Protein AF-A0A2D5MTZ3-F1 (afdb_monomer_lite)

Secondary structure (DSSP, 8-state):
--GGGS-HHHHHHHHTTS-HHHHTT-TTT--HHHHHHHHHHHHS-SHHHHHHHHHHHT-SSHHHHHHHHHHHHHTHHHHHHHHHHHHHHHTT-SSHHHHHHHHHHHHHHS-HHHHHHHHHHHHHH--HHHHHHHHHHHHHHHHHTTGGGGGGGHHHHHTS-S--TTS-TTTTTHHHHHHHHHHHH--

Radius of gyration: 16.41 Å; chains: 1; bounding box: 32×42×41 Å

Sequence (187 aa):
RDIGFLPEAEVHSRSKKDSPYEMGHDSARYDLDNIFQAANIATRLGKKNTEKLPKLMESKDSAVRYWGAMGYLIRGKNGLRKGRNILLNALEDESPSVRIIAAESLGKFGNKKEAKLAADLLIKYANPEVNGISLSMLSLNAIDYLDEKAAHHKETISQLPKLDPNADPRTRNYAGNLIGKIIKDLR

Foldseek 3Di:
DPPVLAQPLLCPVLCPVHHSVVSCVDCVSDVPVLSVVLLCLLPDDDDVSLVCLVVQCVDPDVSSNLSSLSSLQNVALVSCVVCVVSLVVQCVPPDLSSVLSSLLRQLQRHDLVSVLVSLVSLLVQLACQPNNLRSNVSSLVSLLNSQLSNLVCLVVLLPHDQFHPPDDPVRGRVSNVSSVVSNVRHD

pLDDT: mean 96.59, std 3.17, range [75.25, 98.94]

Structure (mmCIF, N/CA/C/O backbone):
data_AF-A0A2D5MTZ3-F1
#
_entry.id   AF-A0A2D5MTZ3-F1
#
loop_
_atom_site.group_PDB
_atom_site.id
_atom_site.type_symbol
_atom_site.label_atom_id
_atom_site.label_alt_id
_atom_site.label_comp_id
_atom_site.label_asym_id
_atom_site.label_entity_id
_atom_site.label_seq_id
_atom_site.pdbx_PDB_ins_code
_atom_site.Cartn_x
_atom_site.Cartn_y
_atom_site.Cartn_z
_atom_site.occupancy
_atom_site.B_iso_or_equiv
_atom_site.auth_seq_id
_atom_site.auth_comp_id
_atom_site.auth_asym_id
_atom_site.auth_atom_id
_atom_site.pdbx_PDB_model_num
ATOM 1 N N . ARG A 1 1 ? 6.182 -2.623 -23.032 1.00 83.38 1 ARG A N 1
ATOM 2 C CA . ARG A 1 1 ? 5.238 -3.533 -22.326 1.00 83.38 1 ARG A CA 1
ATOM 3 C C . ARG A 1 1 ? 4.408 -2.716 -21.328 1.00 83.38 1 ARG A C 1
ATOM 5 O O . ARG A 1 1 ? 4.805 -1.590 -21.057 1.00 83.38 1 ARG A O 1
ATOM 12 N N . ASP A 1 2 ? 3.275 -3.221 -20.829 1.00 89.06 2 ASP A N 1
ATOM 13 C CA . ASP A 1 2 ? 2.421 -2.471 -19.888 1.00 89.06 2 ASP A CA 1
ATOM 14 C C . ASP A 1 2 ? 3.042 -2.417 -18.486 1.00 89.06 2 ASP A C 1
ATOM 16 O O . ASP A 1 2 ? 2.968 -3.390 -17.750 1.00 89.06 2 ASP A O 1
ATOM 20 N N . ILE A 1 3 ? 3.642 -1.284 -18.120 1.00 92.44 3 ILE A N 1
ATOM 21 C CA . ILE A 1 3 ? 4.283 -1.065 -16.813 1.00 92.44 3 ILE A CA 1
ATOM 22 C C . ILE A 1 3 ? 3.287 -0.906 -15.654 1.00 92.44 3 ILE A C 1
ATOM 24 O O . ILE A 1 3 ? 3.712 -0.908 -14.501 1.00 92.44 3 ILE A O 1
ATOM 28 N N . GLY A 1 4 ? 1.980 -0.817 -15.928 1.00 92.69 4 GLY A N 1
ATOM 29 C CA . GLY A 1 4 ? 0.930 -0.645 -14.918 1.00 92.69 4 GLY A CA 1
ATOM 30 C C . GLY A 1 4 ? 0.778 -1.823 -13.950 1.00 92.69 4 GLY A C 1
ATOM 31 O O . GLY A 1 4 ? 0.067 -1.723 -12.954 1.00 92.69 4 GLY A O 1
ATOM 32 N N . PHE A 1 5 ? 1.470 -2.939 -14.201 1.00 95.75 5 PHE A N 1
ATOM 33 C CA . PHE A 1 5 ? 1.568 -4.052 -13.254 1.00 95.75 5 PHE A CA 1
ATOM 34 C C . PHE A 1 5 ? 2.603 -3.835 -12.141 1.00 95.75 5 PHE A C 1
ATOM 36 O O . PHE A 1 5 ? 2.666 -4.648 -11.215 1.00 95.75 5 PHE A O 1
ATOM 43 N N . LEU A 1 6 ? 3.420 -2.782 -12.216 1.00 97.00 6 LEU A N 1
ATOM 44 C CA . LEU A 1 6 ? 4.316 -2.378 -11.136 1.00 97.00 6 LEU A CA 1
ATOM 45 C C . LEU A 1 6 ? 3.604 -1.413 -10.178 1.00 97.00 6 LEU A C 1
ATOM 47 O O . LEU A 1 6 ? 2.819 -0.575 -10.622 1.00 97.00 6 LEU A O 1
ATOM 51 N N . PRO A 1 7 ? 3.925 -1.447 -8.873 1.00 95.94 7 PRO A N 1
ATOM 52 C CA . PRO A 1 7 ? 3.644 -0.315 -7.999 1.00 95.94 7 PRO A CA 1
ATOM 53 C C . PRO A 1 7 ? 4.294 0.949 -8.569 1.00 95.94 7 PRO A C 1
ATOM 55 O O . PRO A 1 7 ? 5.451 0.900 -8.983 1.00 95.94 7 PRO A O 1
ATOM 58 N N . GLU A 1 8 ? 3.598 2.085 -8.532 1.00 94.69 8 GLU A N 1
ATOM 59 C CA . GLU A 1 8 ? 4.075 3.341 -9.132 1.00 94.69 8 GLU A CA 1
ATOM 60 C C . GLU A 1 8 ? 5.502 3.703 -8.680 1.00 94.69 8 GLU A C 1
ATOM 62 O O . GLU A 1 8 ? 6.363 4.010 -9.497 1.00 94.69 8 GLU A O 1
ATOM 67 N N . ALA A 1 9 ? 5.802 3.585 -7.382 1.00 94.19 9 ALA A N 1
ATOM 68 C CA . ALA A 1 9 ? 7.142 3.853 -6.853 1.00 94.19 9 ALA A CA 1
ATOM 69 C C . ALA A 1 9 ? 8.235 2.947 -7.457 1.00 94.19 9 ALA A C 1
ATOM 71 O O . ALA A 1 9 ? 9.386 3.363 -7.591 1.00 94.19 9 ALA A O 1
ATOM 72 N N . GLU A 1 10 ? 7.882 1.719 -7.847 1.00 95.88 10 GLU A N 1
ATOM 73 C CA . GLU A 1 10 ? 8.802 0.794 -8.508 1.00 95.88 10 GLU A CA 1
ATOM 74 C C . GLU A 1 10 ? 8.982 1.088 -9.997 1.00 95.88 10 GLU A C 1
ATOM 76 O O . GLU A 1 10 ? 10.048 0.792 -10.531 1.00 95.88 10 GLU A O 1
ATOM 81 N N . VAL A 1 11 ? 8.010 1.723 -10.664 1.00 94.81 11 VAL A N 1
ATOM 82 C CA . VAL A 1 11 ? 8.222 2.252 -12.020 1.00 94.81 11 VAL A CA 1
ATOM 83 C C . VAL A 1 11 ? 9.390 3.237 -11.998 1.00 94.81 11 VAL A C 1
ATOM 85 O O . VAL A 1 11 ? 10.341 3.082 -12.764 1.00 94.81 11 VAL A O 1
ATOM 88 N N . HIS A 1 12 ? 9.373 4.198 -11.072 1.00 91.38 12 HIS A N 1
ATOM 89 C CA . HIS A 1 12 ? 10.430 5.208 -10.946 1.00 91.38 12 HIS A CA 1
ATOM 90 C C . HIS A 1 12 ? 11.763 4.595 -10.494 1.00 91.38 12 HIS A C 1
ATOM 92 O O . HIS A 1 12 ? 12.797 4.825 -11.125 1.00 91.38 12 HIS A O 1
ATOM 98 N N . SER A 1 13 ? 11.757 3.753 -9.454 1.00 92.81 13 SER A N 1
ATOM 99 C CA . SER A 1 13 ? 13.001 3.193 -8.904 1.00 92.81 13 SER A CA 1
ATOM 100 C C . SER A 1 13 ? 13.702 2.208 -9.851 1.00 92.81 13 SER A C 1
ATOM 102 O O . SER A 1 13 ? 14.936 2.184 -9.901 1.00 92.81 13 SER A O 1
ATOM 104 N N . ARG A 1 14 ? 12.949 1.430 -10.645 1.00 94.69 14 ARG A N 1
ATOM 105 C CA . ARG A 1 14 ? 13.515 0.515 -11.655 1.00 94.69 14 ARG A CA 1
ATOM 106 C C . ARG A 1 14 ? 14.002 1.252 -12.902 1.00 94.69 14 ARG A C 1
ATOM 108 O O . ARG A 1 14 ? 14.977 0.814 -13.517 1.00 94.69 14 ARG A O 1
ATOM 115 N N . SER A 1 15 ? 13.356 2.363 -13.264 1.00 92.56 15 SER A N 1
ATOM 116 C CA . SER A 1 15 ? 13.741 3.157 -14.440 1.00 92.56 15 SER A CA 1
ATOM 117 C C . SER A 1 15 ? 15.076 3.874 -14.234 1.00 92.56 15 SER A C 1
ATOM 119 O O . SER A 1 15 ? 15.889 3.937 -15.154 1.00 92.56 15 SER A O 1
ATOM 121 N N . LYS A 1 16 ? 15.384 4.292 -12.998 1.00 86.00 16 LYS A N 1
ATOM 122 C CA . LYS A 1 16 ? 16.630 4.991 -12.641 1.00 86.00 16 LYS A CA 1
ATOM 123 C C . LYS A 1 16 ? 16.843 6.240 -13.508 1.00 86.00 16 LYS A C 1
ATOM 125 O O . LYS A 1 16 ? 16.249 7.271 -13.227 1.00 86.00 16 LYS A O 1
ATOM 130 N N . LYS A 1 17 ? 17.723 6.159 -14.512 1.00 88.00 17 LYS A N 1
ATOM 131 C CA . LYS A 1 17 ? 18.038 7.249 -15.451 1.00 88.00 17 LYS A CA 1
ATOM 132 C C . LYS A 1 17 ? 17.327 7.099 -16.796 1.00 88.00 17 LYS A C 1
ATOM 134 O O . LYS A 1 17 ? 17.317 8.054 -17.565 1.00 88.00 17 LYS A O 1
ATOM 139 N N . ASP A 1 18 ? 16.773 5.923 -17.065 1.00 91.50 18 ASP A N 1
ATOM 140 C CA . ASP A 1 18 ? 16.051 5.641 -18.298 1.00 91.50 18 ASP A CA 1
ATOM 141 C C . ASP A 1 18 ? 14.593 6.075 -18.152 1.00 91.50 18 ASP A C 1
ATOM 143 O O . ASP A 1 18 ? 14.077 6.268 -17.046 1.00 91.50 18 ASP A O 1
ATOM 147 N N . SER A 1 19 ? 13.898 6.180 -19.277 1.00 92.62 19 SER A N 1
ATOM 148 C CA . SER A 1 19 ? 12.454 6.364 -19.272 1.00 92.62 19 SER A CA 1
ATOM 149 C C . SER A 1 19 ? 11.723 5.092 -18.801 1.00 92.62 19 SER A C 1
ATOM 151 O O . SER A 1 19 ? 12.192 3.971 -19.032 1.00 92.62 19 SER A O 1
ATOM 153 N N . PRO A 1 20 ? 10.508 5.221 -18.231 1.00 93.06 20 PRO A N 1
ATOM 154 C CA . PRO A 1 20 ? 9.648 4.070 -17.946 1.00 93.06 20 PRO A CA 1
ATOM 155 C C . PRO A 1 20 ? 9.370 3.191 -19.170 1.00 93.06 20 PRO A C 1
ATOM 157 O O . PRO A 1 20 ? 9.198 1.979 -19.042 1.00 93.06 20 PRO A O 1
ATOM 160 N N . TYR A 1 21 ? 9.354 3.791 -20.366 1.00 92.81 21 TYR A N 1
ATOM 161 C CA . TYR A 1 21 ? 9.205 3.063 -21.620 1.00 92.81 21 TYR A CA 1
ATOM 162 C C . TYR A 1 21 ? 10.388 2.121 -21.867 1.00 92.81 21 TYR A C 1
ATOM 164 O O . TYR A 1 21 ? 10.171 0.947 -22.160 1.00 92.81 21 TYR A O 1
ATOM 172 N N . GLU A 1 22 ? 11.623 2.601 -21.724 1.00 94.56 22 GLU A N 1
ATOM 173 C CA . GLU A 1 22 ? 12.833 1.791 -21.913 1.00 94.56 22 GLU A CA 1
ATOM 174 C C . GLU A 1 22 ? 12.940 0.691 -20.854 1.00 94.56 22 GLU A C 1
ATOM 176 O O . GLU A 1 22 ? 13.131 -0.474 -21.201 1.00 94.56 22 GLU A O 1
ATOM 181 N N . MET A 1 23 ? 12.705 1.024 -19.580 1.00 95.62 23 MET A N 1
ATOM 182 C CA . MET A 1 23 ? 12.653 0.039 -18.493 1.00 95.62 23 MET A CA 1
ATOM 183 C C . MET A 1 23 ? 11.606 -1.048 -18.763 1.00 95.62 23 MET A C 1
ATOM 185 O O . MET A 1 23 ? 11.888 -2.234 -18.612 1.00 95.62 23 MET A O 1
ATOM 189 N N . GLY A 1 24 ? 10.426 -0.665 -19.256 1.00 94.31 24 GLY A N 1
ATOM 190 C CA . GLY A 1 24 ? 9.359 -1.598 -19.610 1.00 94.31 24 GLY A CA 1
ATOM 191 C C . GLY A 1 24 ? 9.678 -2.527 -20.791 1.00 94.31 24 GLY A C 1
ATOM 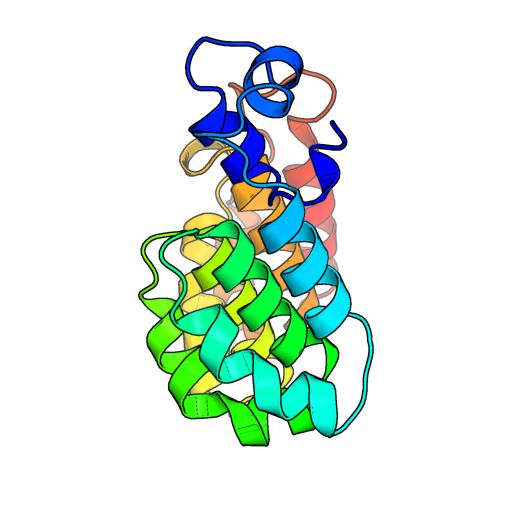192 O O . GLY A 1 24 ? 8.901 -3.448 -21.058 1.00 94.31 24 GLY A O 1
ATOM 193 N N . HIS A 1 25 ? 10.774 -2.307 -21.521 1.00 93.31 25 HIS A N 1
ATOM 194 C CA . HIS A 1 25 ? 11.259 -3.196 -22.584 1.00 93.31 25 HIS A CA 1
ATOM 195 C C . HIS A 1 25 ? 12.510 -3.991 -22.181 1.00 93.31 25 HIS A C 1
ATOM 197 O O . HIS A 1 25 ? 12.968 -4.830 -22.954 1.00 93.31 25 HIS A O 1
ATOM 203 N N . ASP A 1 26 ? 13.011 -3.800 -20.961 1.00 93.62 26 ASP A N 1
ATOM 204 C CA . ASP A 1 26 ? 14.136 -4.538 -20.400 1.00 93.62 26 ASP A CA 1
ATOM 205 C C . ASP A 1 26 ? 13.634 -5.684 -19.510 1.00 93.62 26 ASP A C 1
ATOM 207 O O . ASP A 1 26 ? 13.171 -5.475 -18.390 1.00 93.62 26 ASP A O 1
ATOM 211 N N . SER A 1 27 ? 13.748 -6.925 -19.988 1.00 92.06 27 SER A N 1
ATOM 212 C CA . SER A 1 27 ? 13.285 -8.104 -19.246 1.00 92.06 27 SER A CA 1
ATOM 213 C C . SER A 1 27 ? 14.085 -8.407 -17.978 1.00 92.06 27 SER A C 1
ATOM 215 O O . SER A 1 27 ? 13.584 -9.133 -17.126 1.00 92.06 27 SER A O 1
ATOM 217 N N . ALA A 1 28 ? 15.308 -7.886 -17.835 1.00 91.50 28 ALA A N 1
ATOM 218 C CA . ALA A 1 28 ? 16.101 -8.078 -16.621 1.00 91.50 28 ALA A CA 1
ATOM 219 C C . ALA A 1 28 ? 15.623 -7.164 -15.483 1.00 91.50 28 ALA A C 1
ATOM 221 O O . ALA A 1 28 ? 15.731 -7.523 -14.311 1.00 91.50 28 ALA A O 1
ATOM 222 N N . ARG A 1 29 ? 15.076 -5.989 -15.821 1.00 91.50 29 ARG A N 1
ATOM 223 C CA . ARG A 1 29 ? 14.468 -5.056 -14.856 1.00 91.50 29 ARG A CA 1
ATOM 224 C C . ARG A 1 29 ? 12.965 -5.264 -14.695 1.00 91.50 29 ARG A C 1
ATOM 226 O O . ARG A 1 29 ? 12.414 -4.954 -13.633 1.00 91.50 29 ARG A O 1
ATOM 233 N N . TYR A 1 30 ? 12.311 -5.790 -15.729 1.00 95.00 30 TYR A N 1
ATOM 234 C CA . TYR A 1 30 ? 10.869 -5.951 -15.786 1.00 95.00 30 TYR A CA 1
ATOM 235 C C . TYR A 1 30 ? 10.435 -7.299 -16.376 1.00 95.00 30 TYR A C 1
ATOM 237 O O . TYR A 1 30 ? 10.119 -7.445 -17.564 1.00 95.00 30 TYR A O 1
ATOM 245 N N . ASP A 1 31 ? 10.365 -8.291 -15.491 1.00 95.88 31 ASP A N 1
ATOM 246 C CA . ASP A 1 31 ? 9.802 -9.608 -15.773 1.00 95.88 31 ASP A CA 1
ATOM 247 C C . ASP A 1 31 ? 8.263 -9.559 -15.751 1.00 95.88 31 ASP A C 1
ATOM 249 O O . ASP A 1 31 ? 7.599 -9.976 -14.795 1.00 95.88 31 ASP A O 1
ATOM 253 N N . LEU A 1 32 ? 7.689 -8.982 -16.812 1.00 96.31 32 LEU A N 1
ATOM 254 C CA . LEU A 1 32 ? 6.239 -8.841 -16.951 1.00 96.31 32 LEU A CA 1
ATOM 255 C C . LEU A 1 32 ? 5.520 -10.188 -16.816 1.00 96.31 32 LEU A C 1
ATOM 257 O O . LEU A 1 32 ? 4.464 -10.226 -16.198 1.00 96.31 32 LEU A O 1
ATOM 261 N N . ASP A 1 33 ? 6.053 -11.281 -17.359 1.00 96.38 33 ASP A N 1
ATOM 262 C CA . ASP A 1 33 ? 5.332 -12.557 -17.388 1.00 96.38 33 ASP A CA 1
ATOM 263 C C . ASP A 1 33 ? 5.093 -13.094 -15.973 1.00 96.38 33 ASP A C 1
ATOM 265 O O . ASP A 1 33 ? 3.984 -13.536 -15.647 1.00 96.38 33 ASP A O 1
ATOM 269 N N . ASN A 1 34 ? 6.100 -13.006 -15.102 1.00 97.44 34 ASN A N 1
ATOM 270 C CA . ASN A 1 34 ? 5.960 -13.412 -13.706 1.00 97.44 34 ASN A CA 1
ATOM 271 C C . ASN A 1 34 ? 5.094 -12.435 -12.899 1.00 97.44 34 ASN A C 1
ATOM 273 O O . ASN A 1 34 ? 4.247 -12.869 -12.110 1.00 97.44 34 ASN A O 1
ATOM 277 N N . ILE A 1 35 ? 5.240 -11.126 -13.121 1.00 98.44 35 ILE A N 1
ATOM 278 C CA . ILE A 1 35 ? 4.440 -10.107 -12.424 1.00 98.44 35 ILE A CA 1
ATOM 279 C C . ILE A 1 35 ? 2.961 -10.203 -12.837 1.00 98.44 35 ILE A C 1
ATOM 281 O O . ILE A 1 35 ? 2.072 -10.172 -11.986 1.00 98.44 35 ILE A O 1
ATOM 285 N N . PHE A 1 36 ? 2.678 -10.409 -14.121 1.00 98.12 36 PHE A N 1
ATOM 286 C CA . PHE A 1 36 ? 1.332 -10.600 -14.656 1.00 98.12 36 PHE A CA 1
ATOM 287 C C . PHE A 1 36 ? 0.671 -11.862 -14.094 1.00 98.12 36 PHE A C 1
ATOM 289 O O . PHE A 1 36 ? -0.507 -11.850 -13.722 1.00 98.12 36 PHE A O 1
ATOM 296 N N . GLN A 1 37 ? 1.415 -12.966 -13.985 1.00 98.44 37 GLN A N 1
ATOM 297 C CA . GLN A 1 37 ? 0.916 -14.179 -13.336 1.00 98.44 37 GLN A CA 1
ATOM 298 C C . GLN A 1 37 ? 0.601 -13.944 -11.853 1.00 98.44 37 GLN A C 1
ATOM 300 O O . GLN A 1 37 ? -0.453 -14.380 -11.378 1.00 98.44 37 GLN A O 1
ATOM 305 N N . ALA A 1 38 ? 1.462 -13.220 -11.134 1.00 98.75 38 ALA A N 1
ATOM 306 C CA . ALA A 1 38 ? 1.226 -12.849 -9.742 1.00 98.75 38 ALA A CA 1
ATOM 307 C C . ALA A 1 38 ? -0.046 -11.998 -9.592 1.00 98.75 38 ALA A C 1
ATOM 309 O O . ALA A 1 38 ? -0.903 -12.317 -8.764 1.00 98.75 38 ALA A O 1
ATOM 310 N N . ALA A 1 39 ? -0.225 -10.991 -10.452 1.00 98.56 39 ALA A N 1
ATOM 311 C CA . ALA A 1 39 ? -1.420 -10.153 -10.492 1.00 98.56 39 ALA A CA 1
ATOM 312 C C . ALA A 1 39 ? -2.693 -10.974 -10.749 1.00 98.56 39 ALA A C 1
ATOM 314 O O . ALA A 1 39 ? -3.683 -10.833 -10.032 1.00 98.56 39 ALA A O 1
ATOM 315 N N . ASN A 1 40 ? -2.657 -11.906 -11.706 1.00 98.25 40 ASN A N 1
ATOM 316 C CA . ASN A 1 40 ? -3.777 -12.810 -11.975 1.00 98.25 40 ASN A CA 1
ATOM 317 C C . ASN A 1 40 ? -4.128 -13.696 -10.772 1.00 98.25 40 ASN A C 1
ATOM 319 O O . ASN A 1 40 ? -5.306 -13.909 -10.483 1.00 98.25 40 ASN A O 1
ATOM 323 N N . ILE A 1 41 ? -3.133 -14.230 -10.057 1.00 98.62 41 ILE A N 1
ATOM 324 C CA . ILE A 1 41 ? -3.361 -15.018 -8.834 1.00 98.62 41 ILE A CA 1
ATOM 325 C C . ILE A 1 41 ? -3.968 -14.136 -7.728 1.00 98.62 41 ILE A C 1
ATOM 327 O O . ILE A 1 41 ? -4.866 -14.577 -6.994 1.00 98.62 41 ILE A O 1
ATOM 331 N N . ALA A 1 42 ? -3.499 -12.894 -7.609 1.00 98.44 42 ALA A N 1
ATOM 332 C CA . ALA A 1 42 ? -3.965 -11.941 -6.614 1.00 98.44 42 ALA A CA 1
ATOM 333 C C . ALA A 1 42 ? -5.442 -11.574 -6.822 1.00 98.44 42 ALA A C 1
ATOM 335 O O . ALA A 1 42 ? -6.229 -11.700 -5.879 1.00 98.44 42 ALA A O 1
ATOM 336 N N . THR A 1 43 ? -5.828 -11.202 -8.046 1.00 97.56 43 THR A N 1
ATOM 337 C CA . THR A 1 43 ? -7.157 -10.654 -8.367 1.00 97.56 43 THR A CA 1
ATOM 338 C C . THR A 1 43 ? -8.215 -11.719 -8.656 1.00 97.56 43 THR A C 1
ATOM 340 O O . THR A 1 43 ? -9.403 -11.485 -8.433 1.00 97.56 43 THR A O 1
ATOM 343 N N . ARG A 1 44 ? -7.825 -12.931 -9.076 1.00 97.31 44 ARG A N 1
ATOM 344 C CA . ARG A 1 44 ? -8.771 -14.043 -9.269 1.00 97.31 44 ARG A CA 1
ATOM 345 C C . ARG A 1 44 ? -9.023 -14.762 -7.948 1.00 97.31 44 ARG A C 1
ATOM 347 O O . ARG A 1 44 ? -8.247 -15.623 -7.522 1.00 97.31 44 ARG A O 1
ATOM 354 N N . LEU A 1 45 ? -10.140 -14.432 -7.308 1.00 95.00 45 LEU A N 1
ATOM 355 C CA . LEU A 1 45 ? -10.579 -15.062 -6.064 1.00 95.00 45 LEU A CA 1
ATOM 356 C C . LEU A 1 45 ? -10.765 -16.582 -6.210 1.00 95.00 45 LEU A C 1
ATOM 358 O O . LEU A 1 45 ? -11.080 -17.104 -7.277 1.00 95.00 45 LEU A O 1
ATOM 362 N N . GLY A 1 46 ? -10.575 -17.304 -5.105 1.00 94.75 46 GLY A N 1
ATOM 363 C CA . GLY A 1 46 ? -10.791 -18.750 -5.043 1.00 94.75 46 GLY A CA 1
ATOM 364 C C . GLY A 1 46 ? -9.755 -19.481 -4.194 1.00 94.75 46 GLY A C 1
ATOM 365 O O . GLY A 1 46 ? -8.652 -18.982 -3.948 1.00 94.75 46 GLY A O 1
ATOM 366 N N . LYS A 1 47 ? -10.108 -20.691 -3.740 1.00 95.25 47 LYS A N 1
ATOM 367 C CA . LYS A 1 47 ? -9.260 -21.514 -2.860 1.00 95.25 47 LYS A CA 1
ATOM 368 C C . LYS A 1 47 ? -7.879 -21.769 -3.478 1.00 95.25 47 LYS A C 1
ATOM 370 O O . LYS A 1 47 ? -6.886 -21.391 -2.863 1.00 95.25 47 LYS A O 1
ATOM 375 N N . LYS A 1 48 ? -7.838 -22.271 -4.720 1.00 96.94 48 LYS A N 1
ATOM 376 C CA . LYS A 1 48 ? -6.595 -22.590 -5.449 1.00 96.94 48 LYS A CA 1
ATOM 377 C C . LYS A 1 48 ? -5.639 -21.398 -5.553 1.00 96.94 48 LYS A C 1
ATOM 379 O O . LYS A 1 48 ? -4.450 -21.546 -5.324 1.00 96.94 48 LYS A O 1
ATOM 384 N N . ASN A 1 49 ? -6.147 -20.206 -5.867 1.00 98.12 49 ASN A N 1
ATOM 385 C CA . ASN A 1 49 ? -5.297 -19.016 -5.967 1.00 98.12 49 ASN A CA 1
ATOM 386 C C . ASN A 1 49 ? -4.871 -18.492 -4.594 1.00 98.12 49 ASN A C 1
ATOM 388 O O . ASN A 1 49 ? -3.771 -17.981 -4.449 1.00 98.12 49 ASN A O 1
ATOM 392 N N . THR A 1 50 ? -5.711 -18.655 -3.569 1.00 97.25 50 THR A N 1
ATOM 393 C CA . THR A 1 50 ? -5.335 -18.295 -2.192 1.00 97.25 50 THR A CA 1
ATOM 394 C C . THR A 1 50 ? -4.167 -19.141 -1.686 1.00 97.25 50 THR A C 1
ATOM 396 O O . THR A 1 50 ? -3.284 -18.621 -1.018 1.00 97.25 50 THR A O 1
ATOM 399 N N . GLU A 1 51 ? -4.147 -20.430 -2.026 1.00 97.62 51 GLU A N 1
ATOM 400 C CA . GLU A 1 51 ? -3.072 -21.361 -1.653 1.00 97.62 51 GLU A CA 1
ATOM 401 C C . GLU A 1 51 ? -1.736 -21.046 -2.347 1.00 97.62 51 GLU A C 1
ATOM 403 O O . GLU A 1 51 ? -0.691 -21.463 -1.864 1.00 97.62 51 GLU A O 1
ATOM 408 N N . LYS A 1 52 ? -1.749 -20.261 -3.433 1.00 98.56 52 LYS A N 1
ATOM 409 C CA . LYS A 1 52 ? -0.539 -19.815 -4.140 1.00 98.56 52 LYS A CA 1
ATOM 410 C C . LYS A 1 52 ? 0.083 -18.541 -3.561 1.00 98.56 52 LYS A C 1
ATOM 412 O O . LYS A 1 52 ? 1.251 -18.279 -3.827 1.00 98.56 52 LYS A O 1
ATOM 417 N N . LEU A 1 53 ? -0.662 -17.752 -2.779 1.00 98.75 53 LEU A N 1
ATOM 418 C CA . LEU A 1 53 ? -0.179 -16.468 -2.252 1.00 98.75 53 LEU A CA 1
ATOM 419 C C . LEU A 1 53 ? 1.091 -16.573 -1.391 1.00 98.75 53 LEU A C 1
ATOM 421 O O . LEU A 1 53 ? 1.957 -15.721 -1.573 1.00 98.75 53 LEU A O 1
ATOM 425 N N . PRO A 1 54 ? 1.270 -17.583 -0.507 1.00 98.75 54 PRO A N 1
ATOM 426 C CA . PRO A 1 54 ? 2.520 -17.730 0.239 1.00 98.75 54 PRO A CA 1
ATOM 427 C C . PRO A 1 54 ? 3.742 -17.787 -0.677 1.00 98.75 54 PRO A C 1
ATOM 429 O O . PRO A 1 54 ? 4.735 -17.125 -0.405 1.00 98.75 54 PRO A O 1
ATOM 432 N N . LYS A 1 55 ? 3.635 -18.483 -1.818 1.00 98.69 55 LYS A N 1
ATOM 433 C CA . LYS A 1 55 ? 4.756 -18.614 -2.746 1.00 98.69 55 LYS A CA 1
ATOM 434 C C . LYS A 1 55 ? 5.124 -17.296 -3.424 1.00 98.69 55 LYS A C 1
ATOM 436 O O . LYS A 1 55 ? 6.302 -17.047 -3.659 1.00 98.69 55 LYS A O 1
ATOM 441 N N . LEU A 1 56 ? 4.138 -16.445 -3.713 1.00 98.75 56 LEU A N 1
ATOM 442 C CA . LEU A 1 56 ? 4.399 -15.111 -4.265 1.00 98.75 56 LEU A CA 1
ATOM 443 C C . LEU A 1 56 ? 5.196 -14.245 -3.281 1.00 98.75 56 LEU A C 1
ATOM 445 O O . LEU A 1 56 ? 6.076 -13.500 -3.701 1.00 98.75 56 LEU A O 1
ATOM 449 N N . MET A 1 57 ? 4.936 -14.389 -1.979 1.00 98.75 57 MET A N 1
ATOM 450 C CA . MET A 1 57 ? 5.621 -13.638 -0.919 1.00 98.75 57 MET A CA 1
ATOM 451 C C . MET A 1 57 ? 7.088 -14.050 -0.718 1.00 98.75 57 MET A C 1
ATOM 453 O O . MET A 1 57 ? 7.836 -13.319 -0.083 1.00 98.75 57 MET A O 1
ATOM 457 N N . GLU A 1 58 ? 7.517 -15.180 -1.282 1.00 98.50 58 GLU A N 1
ATOM 458 C CA . GLU A 1 58 ? 8.913 -15.646 -1.267 1.00 98.50 58 GLU A CA 1
ATOM 459 C C . GLU A 1 58 ? 9.717 -15.175 -2.493 1.00 98.50 58 GLU A C 1
ATOM 461 O O . GLU A 1 58 ? 10.893 -15.514 -2.638 1.00 98.50 58 GLU A O 1
ATOM 466 N N . SER A 1 59 ? 9.090 -14.450 -3.424 1.00 98.50 59 SER A N 1
ATOM 467 C CA . SER A 1 59 ? 9.750 -14.020 -4.656 1.00 98.50 59 SER A CA 1
ATOM 468 C C . SER A 1 59 ? 10.905 -13.057 -4.381 1.00 98.50 59 SER A C 1
ATOM 470 O O . SER A 1 59 ? 10.811 -12.184 -3.518 1.00 98.50 59 SER A O 1
ATOM 472 N N . LYS A 1 60 ? 11.970 -13.149 -5.185 1.00 97.75 60 LYS A N 1
ATOM 473 C CA . LYS A 1 60 ? 13.047 -12.147 -5.196 1.00 97.75 60 LYS A CA 1
ATOM 474 C C . LYS A 1 60 ? 12.582 -10.810 -5.780 1.00 97.75 60 LYS A C 1
ATOM 476 O O . LYS A 1 60 ? 13.077 -9.768 -5.365 1.00 97.75 60 LYS A O 1
ATOM 481 N N . ASP A 1 61 ? 11.612 -10.834 -6.694 1.00 98.19 61 ASP A N 1
ATOM 482 C CA . ASP A 1 61 ? 11.040 -9.626 -7.292 1.00 98.19 61 ASP A CA 1
ATOM 483 C C . ASP A 1 61 ? 9.960 -9.025 -6.371 1.00 98.19 61 ASP A C 1
ATOM 485 O O . ASP A 1 61 ? 8.967 -9.682 -6.033 1.00 98.19 61 ASP A O 1
ATOM 489 N N . SER A 1 62 ? 10.150 -7.763 -5.982 1.00 98.31 62 SER A N 1
ATOM 490 C CA . SER A 1 62 ? 9.255 -7.013 -5.097 1.00 98.31 62 SER A CA 1
ATOM 491 C C . SER A 1 62 ? 7.856 -6.783 -5.667 1.00 98.31 62 SER A C 1
ATOM 493 O O . SER A 1 62 ? 6.896 -6.797 -4.901 1.00 98.31 62 SER A O 1
ATOM 495 N N . ALA A 1 63 ? 7.691 -6.659 -6.985 1.00 98.38 63 ALA A N 1
ATOM 496 C CA . ALA A 1 63 ? 6.378 -6.507 -7.608 1.00 98.38 63 ALA A CA 1
ATOM 497 C C . ALA A 1 63 ? 5.560 -7.804 -7.518 1.00 98.38 63 ALA A C 1
ATOM 499 O O . ALA A 1 63 ? 4.347 -7.767 -7.307 1.00 98.38 63 ALA A O 1
ATOM 500 N N . VAL A 1 64 ? 6.215 -8.969 -7.586 1.00 98.81 64 VAL A N 1
ATOM 501 C CA . VAL A 1 64 ? 5.550 -10.259 -7.329 1.00 98.81 64 VAL A CA 1
ATOM 502 C C . VAL A 1 64 ? 5.099 -10.350 -5.868 1.00 98.81 64 VAL A C 1
ATOM 504 O O . VAL A 1 64 ? 3.957 -10.739 -5.606 1.00 98.81 64 VAL A O 1
ATOM 507 N N . ARG A 1 65 ? 5.951 -9.940 -4.916 1.00 98.88 65 ARG A N 1
ATOM 508 C CA . ARG A 1 65 ? 5.578 -9.889 -3.490 1.00 98.88 65 ARG A CA 1
ATOM 509 C C . ARG A 1 65 ? 4.449 -8.889 -3.232 1.00 98.88 65 ARG A C 1
ATOM 511 O O . ARG A 1 65 ? 3.520 -9.205 -2.492 1.00 98.88 65 ARG A O 1
ATOM 518 N N . TYR A 1 66 ? 4.461 -7.735 -3.899 1.00 98.88 66 TYR A N 1
ATOM 519 C CA . TYR A 1 66 ? 3.394 -6.734 -3.831 1.00 98.88 66 TYR A CA 1
ATOM 520 C C . TYR A 1 66 ? 2.049 -7.332 -4.240 1.00 98.88 66 TYR A C 1
ATOM 522 O O . TYR A 1 66 ? 1.074 -7.220 -3.496 1.00 98.88 66 TYR A O 1
ATOM 530 N N . TRP A 1 67 ? 2.000 -8.055 -5.363 1.00 98.88 67 TRP A N 1
ATOM 531 C CA . TRP A 1 67 ? 0.788 -8.763 -5.775 1.00 98.88 67 TRP A CA 1
ATOM 532 C C . TRP A 1 67 ? 0.399 -9.884 -4.805 1.00 98.88 67 TRP A C 1
ATOM 534 O O . TRP A 1 67 ? -0.789 -10.099 -4.566 1.00 98.88 67 TRP A O 1
ATOM 544 N N . GLY A 1 68 ? 1.365 -10.557 -4.175 1.00 98.81 68 GLY A N 1
ATOM 545 C CA . GLY A 1 68 ? 1.109 -11.496 -3.080 1.00 98.81 68 GLY A CA 1
ATOM 546 C C . GLY A 1 68 ? 0.378 -10.846 -1.898 1.00 98.81 68 GLY A C 1
ATOM 547 O O . GLY A 1 68 ? -0.677 -11.334 -1.478 1.00 98.81 68 GLY A O 1
ATOM 548 N N . ALA A 1 69 ? 0.887 -9.712 -1.408 1.00 98.88 69 ALA A N 1
ATOM 549 C CA . ALA A 1 69 ? 0.289 -8.946 -0.316 1.00 98.88 69 ALA A CA 1
ATOM 550 C C . ALA A 1 69 ? -1.092 -8.395 -0.713 1.00 98.88 69 ALA A C 1
ATOM 552 O O . ALA A 1 69 ? -2.065 -8.549 0.031 1.00 98.88 69 ALA A O 1
ATOM 553 N N . MET A 1 70 ? -1.210 -7.857 -1.931 1.00 98.81 70 MET A N 1
ATOM 554 C CA . MET A 1 70 ? -2.465 -7.371 -2.509 1.00 98.81 70 MET A CA 1
ATOM 555 C C . MET A 1 70 ? -3.503 -8.493 -2.602 1.00 98.81 70 MET A C 1
ATOM 557 O O . MET A 1 70 ? -4.676 -8.302 -2.290 1.00 98.81 70 MET A O 1
ATOM 561 N N . GLY A 1 71 ? -3.081 -9.708 -2.952 1.00 98.81 71 GLY A N 1
ATOM 562 C CA . GLY A 1 71 ? -3.947 -10.880 -2.968 1.00 98.81 71 GLY A CA 1
ATOM 563 C C . GLY A 1 71 ? -4.553 -11.189 -1.596 1.00 98.81 71 GLY A C 1
ATOM 564 O O . GLY A 1 71 ?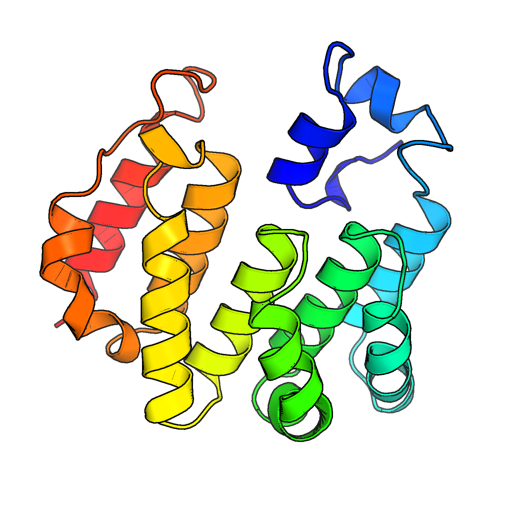 -5.733 -11.551 -1.518 1.00 98.81 71 GLY A O 1
ATOM 565 N N . TYR A 1 72 ? -3.793 -11.035 -0.508 1.00 98.88 72 TYR A N 1
ATOM 566 C CA . TYR A 1 72 ? -4.341 -11.167 0.844 1.00 98.88 72 TYR A CA 1
ATOM 567 C C . TYR A 1 72 ? -5.306 -10.030 1.183 1.00 98.88 72 TYR A C 1
ATOM 569 O O . TYR A 1 72 ? -6.395 -10.315 1.687 1.00 98.88 72 TYR A O 1
ATOM 577 N N . LEU A 1 73 ? -4.950 -8.787 0.847 1.00 98.88 73 LEU A N 1
ATOM 578 C CA . LEU A 1 73 ? -5.792 -7.607 1.053 1.00 98.88 73 LEU A CA 1
ATOM 579 C C . LEU A 1 73 ? -7.158 -7.758 0.357 1.00 98.88 73 LEU A C 1
ATOM 581 O O . LEU A 1 73 ? -8.198 -7.632 1.004 1.00 98.88 73 LEU A O 1
ATOM 585 N N . ILE A 1 74 ? -7.165 -8.137 -0.926 1.00 98.69 74 ILE A N 1
ATOM 586 C CA . ILE A 1 74 ? -8.373 -8.372 -1.740 1.00 98.69 74 ILE A CA 1
ATOM 587 C C . ILE A 1 74 ? -9.289 -9.436 -1.109 1.00 98.69 74 ILE A C 1
ATOM 589 O O . ILE A 1 74 ? -10.513 -9.357 -1.194 1.00 98.69 74 ILE A O 1
ATOM 593 N N . ARG A 1 75 ? -8.719 -10.446 -0.441 1.00 98.44 75 ARG A N 1
ATOM 594 C CA . ARG A 1 75 ? -9.476 -11.526 0.225 1.00 98.44 75 ARG A CA 1
ATOM 595 C C . ARG A 1 75 ? -10.013 -11.130 1.605 1.00 98.44 75 ARG A C 1
ATOM 597 O O . ARG A 1 75 ? -10.660 -11.950 2.269 1.00 98.44 75 ARG A O 1
ATOM 604 N N . GLY A 1 76 ? -9.736 -9.915 2.062 1.00 98.44 76 GLY A N 1
ATOM 605 C CA . GLY A 1 76 ? -10.261 -9.354 3.296 1.00 98.44 76 GLY A CA 1
ATOM 606 C C . GLY A 1 76 ? -9.914 -10.160 4.548 1.00 98.44 76 GLY A C 1
ATOM 607 O O . GLY A 1 76 ? -8.836 -10.746 4.668 1.00 98.44 76 GLY A O 1
ATOM 608 N N . LYS A 1 77 ? -10.877 -10.274 5.474 1.00 98.25 77 LYS A N 1
ATOM 609 C CA . LYS A 1 77 ? -10.736 -11.058 6.720 1.00 98.25 77 LYS A CA 1
ATOM 610 C C . LYS A 1 77 ? -10.282 -12.504 6.480 1.00 98.25 77 LYS A C 1
ATOM 612 O O . LYS A 1 77 ? -9.530 -13.052 7.283 1.00 98.25 77 LYS A O 1
ATOM 617 N N . ASN A 1 78 ? -10.713 -13.129 5.381 1.00 97.81 78 ASN A N 1
ATOM 618 C CA . ASN A 1 78 ? -10.287 -14.485 5.026 1.00 97.81 78 ASN A CA 1
ATOM 619 C C . ASN A 1 78 ? -8.827 -14.536 4.571 1.00 97.81 78 ASN A C 1
ATOM 621 O O . ASN A 1 78 ? -8.123 -15.485 4.920 1.00 97.81 78 ASN A O 1
ATOM 625 N N . GLY A 1 79 ? -8.386 -13.528 3.814 1.00 98.06 79 GLY A N 1
ATOM 626 C CA . GLY A 1 79 ? -6.986 -13.342 3.450 1.00 98.06 79 GLY A CA 1
ATOM 627 C C . GLY A 1 79 ? -6.124 -13.197 4.694 1.00 98.06 79 GLY A C 1
ATOM 628 O O . GLY A 1 79 ? -5.230 -14.014 4.907 1.00 98.06 79 GLY A O 1
ATOM 629 N N . LEU A 1 80 ? -6.477 -12.259 5.578 1.00 98.44 80 LEU A N 1
ATOM 630 C CA . LEU A 1 80 ? -5.758 -12.067 6.834 1.00 98.44 80 LEU A CA 1
ATOM 631 C C . LEU A 1 80 ? -5.726 -13.344 7.683 1.00 98.44 80 LEU A C 1
ATOM 633 O O . LEU A 1 80 ? -4.666 -13.730 8.157 1.00 98.44 80 LEU A O 1
ATOM 637 N N . ARG A 1 81 ? -6.851 -14.048 7.853 1.00 98.12 81 ARG A N 1
ATOM 638 C CA . ARG A 1 81 ? -6.887 -15.291 8.645 1.00 98.12 81 ARG A CA 1
ATOM 639 C C . ARG A 1 81 ? -5.883 -16.337 8.149 1.00 98.12 81 ARG A C 1
ATOM 641 O O . ARG A 1 81 ? -5.307 -17.043 8.967 1.00 98.12 81 ARG A O 1
ATOM 648 N N . LYS A 1 82 ? -5.690 -16.447 6.833 1.00 97.69 82 LYS A N 1
ATOM 649 C CA . LYS A 1 82 ? -4.759 -17.410 6.225 1.00 97.69 82 LYS A CA 1
ATOM 650 C C . LYS A 1 82 ? -3.318 -16.905 6.160 1.00 97.69 82 LYS A C 1
ATOM 652 O O . LYS A 1 82 ? -2.402 -17.712 6.225 1.00 97.69 82 LYS A O 1
ATOM 657 N N . GLY A 1 83 ? -3.131 -15.597 6.006 1.00 98.38 83 GLY A N 1
ATOM 658 C CA . GLY A 1 83 ? -1.837 -14.967 5.754 1.00 98.38 83 GLY A CA 1
ATOM 659 C C . GLY A 1 83 ? -1.291 -14.125 6.902 1.00 98.38 83 GLY A C 1
ATOM 660 O O . GLY A 1 83 ? -0.314 -13.425 6.686 1.00 98.38 83 GLY A O 1
ATOM 661 N N . ARG A 1 84 ? -1.891 -14.144 8.101 1.00 98.75 84 ARG A N 1
ATOM 662 C CA . ARG A 1 84 ? -1.561 -13.210 9.198 1.00 98.75 84 ARG A CA 1
ATOM 663 C C . ARG A 1 84 ? -0.064 -13.104 9.482 1.00 98.75 84 ARG A C 1
ATOM 665 O O . ARG A 1 84 ? 0.463 -12.001 9.452 1.00 98.75 84 ARG A O 1
ATOM 672 N N . ASN A 1 85 ? 0.623 -14.224 9.702 1.00 98.69 85 ASN A N 1
ATOM 673 C CA . ASN A 1 85 ? 2.062 -14.201 9.997 1.00 98.69 85 ASN A CA 1
ATOM 674 C C . ASN A 1 85 ? 2.893 -13.737 8.793 1.00 98.69 85 ASN A C 1
ATOM 676 O O . ASN A 1 85 ? 3.880 -13.035 8.963 1.00 98.69 85 ASN A O 1
ATOM 680 N N . ILE A 1 86 ? 2.463 -14.079 7.577 1.00 98.81 86 ILE A N 1
ATOM 681 C CA . ILE A 1 86 ? 3.118 -13.636 6.341 1.00 98.81 86 ILE A CA 1
ATOM 682 C C . ILE A 1 86 ? 2.998 -12.114 6.196 1.00 98.81 86 ILE A C 1
ATOM 684 O O . ILE A 1 86 ? 3.983 -11.451 5.900 1.00 98.81 86 ILE A O 1
ATOM 688 N N . LEU A 1 87 ? 1.815 -11.552 6.459 1.00 98.88 87 LEU A N 1
ATOM 689 C CA . LEU A 1 87 ? 1.577 -10.108 6.427 1.00 98.88 87 LEU A CA 1
ATOM 690 C C . LEU A 1 87 ? 2.328 -9.373 7.541 1.00 98.88 87 LEU A C 1
ATOM 692 O O . LEU A 1 87 ? 2.868 -8.305 7.289 1.00 98.88 87 LEU A O 1
ATOM 696 N N . LEU A 1 88 ? 2.396 -9.941 8.750 1.00 98.88 88 LEU A N 1
ATOM 697 C CA . LEU A 1 88 ? 3.191 -9.374 9.843 1.00 98.88 88 LEU A CA 1
ATOM 698 C C . LEU A 1 88 ? 4.677 -9.314 9.478 1.00 98.88 88 LEU A C 1
ATOM 700 O O . LEU A 1 88 ? 5.300 -8.278 9.679 1.00 98.88 88 LEU A O 1
ATOM 704 N N . ASN A 1 89 ? 5.223 -10.377 8.882 1.00 98.75 89 ASN A N 1
ATOM 705 C CA . ASN A 1 89 ? 6.605 -10.380 8.397 1.00 98.75 89 ASN A CA 1
ATOM 706 C C . ASN A 1 89 ? 6.811 -9.370 7.255 1.00 98.75 89 ASN A C 1
ATOM 708 O O . ASN A 1 89 ? 7.842 -8.710 7.193 1.00 98.75 89 ASN A O 1
ATOM 712 N N . ALA A 1 90 ? 5.819 -9.211 6.374 1.00 98.81 90 ALA A N 1
ATOM 713 C CA . ALA A 1 90 ? 5.880 -8.284 5.245 1.00 98.81 90 ALA A CA 1
ATOM 714 C C . ALA A 1 90 ? 5.877 -6.796 5.650 1.00 98.81 90 ALA A C 1
ATOM 716 O O . ALA A 1 90 ? 6.198 -5.948 4.821 1.00 98.81 90 ALA A O 1
ATOM 717 N N . LEU A 1 91 ? 5.587 -6.457 6.914 1.00 98.81 91 LEU A N 1
ATOM 718 C CA . LEU A 1 91 ? 5.825 -5.104 7.441 1.00 98.81 91 LEU A CA 1
ATOM 719 C C . LEU A 1 91 ? 7.318 -4.729 7.439 1.00 98.81 91 LEU A C 1
ATOM 721 O O . LEU A 1 91 ? 7.653 -3.543 7.449 1.00 98.81 91 LEU A O 1
ATOM 725 N N . GLU A 1 92 ? 8.201 -5.730 7.367 1.00 98.56 92 GLU A N 1
ATOM 726 C CA . GLU A 1 92 ? 9.653 -5.572 7.286 1.00 98.56 92 GLU A CA 1
ATOM 727 C C . GLU A 1 92 ? 10.234 -5.830 5.885 1.00 98.56 92 GLU A C 1
ATOM 729 O O . GLU A 1 92 ? 11.451 -5.906 5.729 1.00 98.56 92 GLU A O 1
ATOM 734 N N . ASP A 1 93 ? 9.395 -5.927 4.847 1.00 98.81 93 ASP A N 1
ATOM 735 C CA . ASP A 1 93 ? 9.840 -6.193 3.470 1.00 98.81 93 ASP A CA 1
ATOM 736 C C . ASP A 1 93 ? 10.785 -5.106 2.930 1.00 98.81 93 ASP A C 1
ATOM 738 O O . ASP A 1 93 ? 10.620 -3.926 3.210 1.00 98.81 93 ASP A O 1
ATOM 742 N N . GLU A 1 94 ? 11.769 -5.447 2.105 1.00 98.06 94 GLU A N 1
ATOM 743 C CA . GLU A 1 94 ? 12.662 -4.448 1.496 1.00 98.06 94 GLU A CA 1
ATOM 744 C C . GLU A 1 94 ? 11.918 -3.398 0.648 1.00 98.06 94 GLU A C 1
ATOM 746 O O . GLU A 1 94 ? 12.361 -2.254 0.568 1.00 98.06 94 GLU A O 1
ATOM 751 N N . SER A 1 95 ? 10.776 -3.753 0.044 1.00 98.50 95 SER A N 1
ATOM 752 C CA . SER A 1 95 ? 9.955 -2.835 -0.753 1.00 98.50 95 SER A CA 1
ATOM 753 C C . SER A 1 95 ? 8.946 -2.075 0.119 1.00 98.50 95 SER A C 1
ATOM 755 O O . SER A 1 95 ? 8.045 -2.691 0.702 1.00 98.50 95 SER A O 1
ATOM 757 N N . PRO A 1 96 ? 8.995 -0.727 0.151 1.00 98.62 96 PRO A N 1
ATOM 758 C CA . PRO A 1 96 ? 7.991 0.087 0.837 1.00 98.62 96 PRO A CA 1
ATOM 759 C C . PRO A 1 96 ? 6.559 -0.188 0.367 1.00 98.62 96 PRO A C 1
ATOM 761 O O . PRO A 1 96 ? 5.637 -0.221 1.179 1.00 98.62 96 PRO A O 1
ATOM 764 N N . SER A 1 97 ? 6.365 -0.454 -0.929 1.00 98.69 97 SER A N 1
ATOM 765 C CA . SER A 1 97 ? 5.050 -0.775 -1.493 1.00 98.69 97 SER A CA 1
ATOM 766 C C . SER A 1 97 ? 4.473 -2.057 -0.888 1.00 98.69 97 SER A C 1
ATOM 768 O O . SER A 1 97 ? 3.278 -2.119 -0.603 1.00 98.69 97 SER A O 1
ATOM 770 N N . VAL A 1 98 ? 5.312 -3.072 -0.646 1.00 98.88 98 VAL A N 1
ATOM 771 C CA . VAL A 1 98 ? 4.891 -4.318 0.014 1.00 98.88 98 VAL A CA 1
ATOM 772 C C . VAL A 1 98 ? 4.521 -4.053 1.473 1.00 98.88 98 VAL A C 1
ATOM 774 O O . VAL A 1 98 ? 3.451 -4.486 1.910 1.00 98.88 98 VAL A O 1
ATOM 777 N N . ARG A 1 99 ? 5.345 -3.284 2.202 1.00 98.94 99 ARG A N 1
ATOM 778 C CA . ARG A 1 99 ? 5.062 -2.903 3.598 1.00 98.94 99 ARG A CA 1
ATOM 779 C C . ARG A 1 99 ? 3.722 -2.181 3.731 1.00 98.94 99 ARG A C 1
ATOM 781 O O . ARG A 1 99 ? 2.938 -2.515 4.618 1.00 98.94 99 ARG A O 1
ATOM 788 N N . ILE A 1 100 ? 3.442 -1.224 2.842 1.00 98.94 100 ILE A N 1
ATOM 789 C CA . ILE A 1 100 ? 2.205 -0.431 2.863 1.00 98.94 100 ILE A CA 1
ATOM 790 C C . ILE A 1 100 ? 0.975 -1.321 2.641 1.00 98.94 100 ILE A C 1
ATOM 792 O O . ILE A 1 100 ? 0.023 -1.239 3.414 1.00 98.94 100 ILE A O 1
ATOM 796 N N . ILE A 1 101 ? 0.996 -2.224 1.654 1.00 98.88 101 ILE A N 1
ATOM 797 C CA . ILE A 1 101 ? -0.137 -3.134 1.408 1.00 98.88 101 ILE A CA 1
ATOM 798 C C . ILE A 1 101 ? -0.330 -4.133 2.555 1.00 98.88 101 ILE A C 1
ATOM 800 O O . ILE A 1 101 ? -1.464 -4.432 2.943 1.00 98.88 101 ILE A O 1
ATOM 804 N N . ALA A 1 102 ? 0.763 -4.637 3.133 1.00 98.94 102 ALA A N 1
ATOM 805 C CA . ALA A 1 102 ? 0.691 -5.499 4.306 1.00 98.94 102 ALA A CA 1
ATOM 806 C C . ALA A 1 102 ? 0.055 -4.770 5.501 1.00 98.94 102 ALA A C 1
ATOM 808 O O . ALA A 1 102 ? -0.851 -5.311 6.146 1.00 98.94 102 ALA A O 1
ATOM 809 N N . ALA A 1 103 ? 0.471 -3.524 5.744 1.00 98.94 103 ALA A N 1
ATOM 810 C CA . ALA A 1 103 ? -0.107 -2.664 6.766 1.00 98.94 103 ALA A CA 1
ATOM 811 C C . ALA A 1 103 ? -1.582 -2.362 6.495 1.00 98.94 103 ALA A C 1
ATOM 813 O O . ALA A 1 103 ? -2.384 -2.507 7.410 1.00 98.94 103 ALA A O 1
ATOM 814 N N . GLU A 1 104 ? -1.983 -2.047 5.261 1.00 98.88 104 GLU A N 1
ATOM 815 C CA . GLU A 1 104 ? -3.397 -1.846 4.928 1.00 98.88 104 GLU A CA 1
ATOM 816 C C . GLU A 1 104 ? -4.232 -3.090 5.281 1.00 98.88 104 GLU A C 1
ATOM 818 O O . GLU A 1 104 ? -5.265 -2.993 5.951 1.00 98.88 104 GLU A O 1
ATOM 823 N N . SER A 1 105 ? -3.767 -4.284 4.896 1.00 98.88 105 SER A N 1
ATOM 824 C CA . SER A 1 105 ? -4.485 -5.531 5.178 1.00 98.88 105 SER A CA 1
ATOM 825 C C . SER A 1 105 ? -4.618 -5.793 6.681 1.00 98.88 105 SER A C 1
ATOM 827 O O . SER A 1 105 ? -5.683 -6.215 7.147 1.00 98.88 105 SER A O 1
ATOM 829 N N . LEU A 1 106 ? -3.549 -5.569 7.448 1.00 98.88 106 LEU A N 1
ATOM 830 C CA . LEU A 1 106 ? -3.556 -5.717 8.905 1.00 98.88 106 LEU A CA 1
ATOM 831 C C . LEU A 1 106 ? -4.417 -4.642 9.578 1.00 98.88 106 LEU A C 1
ATOM 833 O O . LEU A 1 106 ? -5.170 -4.953 10.497 1.00 98.88 106 LEU A O 1
ATOM 837 N N . GLY A 1 107 ? -4.378 -3.407 9.086 1.00 98.75 107 GLY A N 1
ATOM 838 C CA . GLY A 1 107 ? -5.156 -2.285 9.602 1.00 98.75 107 GLY A CA 1
ATOM 839 C C . GLY A 1 107 ? -6.656 -2.449 9.404 1.00 98.75 107 GLY A C 1
ATOM 840 O O . GLY A 1 107 ? -7.449 -2.248 10.329 1.00 98.75 107 GLY A O 1
ATOM 841 N N . LYS A 1 108 ? -7.067 -2.895 8.217 1.00 98.56 108 LYS A N 1
ATOM 842 C CA . LYS A 1 108 ? -8.485 -3.080 7.889 1.00 98.56 108 LYS A CA 1
ATOM 843 C C . LYS A 1 108 ? -9.099 -4.257 8.627 1.00 98.56 108 LYS A C 1
ATOM 845 O O . LYS A 1 108 ? -10.211 -4.139 9.147 1.00 98.56 108 LYS A O 1
ATOM 850 N N . PHE A 1 109 ? -8.390 -5.385 8.677 1.00 98.69 109 PHE A N 1
ATOM 851 C CA . PHE A 1 109 ? -8.983 -6.665 9.073 1.00 98.69 109 PHE A CA 1
ATOM 852 C C . PHE A 1 109 ? -8.442 -7.245 10.382 1.00 98.69 109 PHE A C 1
ATOM 854 O O . PHE A 1 109 ? -9.000 -8.229 10.876 1.00 98.69 109 PHE A O 1
ATOM 861 N N . GLY A 1 110 ? -7.370 -6.671 10.928 1.00 98.19 110 GLY A N 1
ATOM 862 C CA . GLY A 1 110 ? -6.700 -7.139 12.134 1.00 98.19 110 GLY A CA 1
ATOM 863 C C . GLY A 1 110 ? -7.360 -6.712 13.435 1.00 98.19 110 GLY A C 1
ATOM 864 O O . GLY A 1 110 ? -8.411 -6.071 13.476 1.00 98.19 110 GLY A O 1
ATOM 865 N N . ASN A 1 111 ? -6.736 -7.129 14.533 1.00 98.12 111 ASN A N 1
ATOM 866 C CA . ASN A 1 111 ? -7.119 -6.697 15.873 1.00 98.12 111 ASN A CA 1
ATOM 867 C C . ASN A 1 111 ? -6.620 -5.264 16.158 1.00 98.12 111 ASN A C 1
ATOM 869 O O . ASN A 1 111 ? -5.875 -4.679 15.378 1.00 98.12 111 ASN A O 1
ATOM 873 N N . LYS A 1 112 ? -6.996 -4.697 17.312 1.00 98.00 112 LYS A N 1
ATOM 874 C CA . LYS A 1 112 ? -6.618 -3.321 17.689 1.00 98.00 112 LYS A CA 1
ATOM 875 C C . LYS A 1 112 ? -5.100 -3.078 17.694 1.00 98.00 112 LYS A C 1
ATOM 877 O O . LYS A 1 112 ? -4.662 -2.005 17.292 1.00 98.00 112 LYS A O 1
ATOM 882 N N . LYS A 1 113 ? -4.296 -4.059 18.125 1.00 98.31 113 LYS A N 1
ATOM 883 C CA . LYS A 1 113 ? -2.827 -3.951 18.151 1.00 98.31 113 LYS A CA 1
ATOM 884 C C . LYS A 1 113 ? -2.254 -3.918 16.734 1.00 98.31 113 LYS A C 1
ATOM 886 O O . LYS A 1 113 ? -1.398 -3.089 16.449 1.00 98.31 113 LYS A O 1
ATOM 891 N N . GLU A 1 114 ? -2.746 -4.791 15.859 1.00 98.56 114 GLU A N 1
ATOM 892 C CA . GLU A 1 114 ? -2.368 -4.832 14.441 1.00 98.56 114 GLU A CA 1
ATOM 893 C C . GLU A 1 114 ? -2.781 -3.547 13.718 1.00 98.56 114 GLU A C 1
ATOM 895 O O . GLU A 1 114 ? -2.007 -3.017 12.930 1.00 98.56 114 GLU A O 1
ATOM 900 N N . ALA A 1 115 ? -3.955 -3.000 14.042 1.00 98.50 115 ALA A N 1
ATOM 901 C CA . ALA A 1 115 ? -4.424 -1.747 13.470 1.00 98.50 115 ALA A CA 1
ATOM 902 C C . ALA A 1 115 ? -3.578 -0.540 13.877 1.00 98.50 115 ALA A C 1
ATOM 904 O O . ALA A 1 115 ? -3.202 0.256 13.020 1.00 98.50 115 ALA A O 1
ATOM 905 N N . LYS A 1 116 ? -3.210 -0.444 15.159 1.00 98.50 116 LYS A N 1
ATOM 906 C CA . LYS A 1 116 ? -2.281 0.587 15.627 1.00 98.50 116 LYS A CA 1
ATOM 907 C C . LYS A 1 116 ? -0.920 0.459 14.938 1.00 98.50 116 LYS A C 1
ATOM 909 O O . LYS A 1 116 ? -0.405 1.446 14.432 1.00 98.50 116 LYS A O 1
ATOM 914 N N . LEU A 1 117 ? -0.366 -0.756 14.881 1.00 98.62 117 LEU A N 1
ATOM 915 C CA . LEU A 1 117 ? 0.911 -1.024 14.212 1.00 98.62 117 LEU A CA 1
ATOM 916 C C . LEU A 1 117 ? 0.874 -0.621 12.731 1.00 98.62 117 LEU A C 1
ATOM 918 O O . LEU A 1 117 ? 1.812 0.005 12.245 1.00 98.62 117 LEU A O 1
ATOM 922 N N . ALA A 1 118 ? -0.212 -0.954 12.033 1.00 98.81 118 ALA A N 1
ATOM 923 C CA . ALA A 1 118 ? -0.419 -0.565 10.647 1.00 98.81 118 ALA A CA 1
ATOM 924 C C . ALA A 1 118 ? -0.444 0.959 10.485 1.00 98.81 118 ALA A C 1
ATOM 926 O O . ALA A 1 118 ? 0.319 1.488 9.685 1.00 98.81 118 ALA A O 1
ATOM 927 N N . ALA A 1 119 ? -1.255 1.673 11.271 1.00 98.69 119 ALA A N 1
ATOM 928 C CA . ALA A 1 119 ? -1.333 3.132 11.208 1.00 98.69 119 ALA A CA 1
ATOM 929 C C . ALA A 1 119 ? 0.029 3.801 11.494 1.00 98.69 119 ALA A C 1
ATOM 931 O O . ALA A 1 119 ? 0.436 4.710 10.772 1.00 98.69 119 ALA A O 1
ATOM 932 N N . ASP A 1 120 ? 0.765 3.297 12.493 1.00 98.75 120 ASP A N 1
ATOM 933 C CA . ASP A 1 120 ? 2.104 3.777 12.862 1.00 98.75 120 ASP A CA 1
ATOM 934 C C . ASP A 1 120 ? 3.152 3.517 11.761 1.00 98.75 120 ASP A C 1
ATOM 936 O O . ASP A 1 120 ? 4.125 4.263 11.648 1.00 98.75 120 ASP A O 1
ATOM 940 N N . LEU A 1 121 ? 2.986 2.474 10.939 1.00 98.88 121 LEU A N 1
ATOM 941 C CA . LEU A 1 121 ? 3.835 2.249 9.766 1.00 98.88 121 LEU A CA 1
ATOM 942 C C . LEU A 1 121 ? 3.437 3.170 8.613 1.00 98.88 121 LEU A C 1
ATOM 944 O O . LEU A 1 121 ? 4.303 3.798 8.008 1.00 98.88 121 LEU A O 1
ATOM 948 N N . LEU A 1 122 ? 2.142 3.265 8.313 1.00 98.88 122 LEU A N 1
ATOM 949 C CA . LEU A 1 122 ? 1.639 4.034 7.177 1.00 98.88 122 LEU A CA 1
ATOM 950 C C . LEU A 1 122 ? 1.989 5.525 7.299 1.00 98.88 122 LEU A C 1
ATOM 952 O O . LEU A 1 122 ? 2.438 6.133 6.324 1.00 98.88 122 LEU A O 1
ATOM 956 N N . ILE A 1 123 ? 1.891 6.111 8.496 1.00 98.62 123 ILE A N 1
ATOM 957 C CA . ILE A 1 123 ? 2.217 7.533 8.690 1.00 98.62 123 ILE A CA 1
ATOM 958 C C . ILE A 1 123 ? 3.671 7.870 8.306 1.00 98.62 123 ILE A C 1
ATOM 960 O O . ILE A 1 123 ? 3.933 8.966 7.815 1.00 98.62 123 ILE A O 1
ATOM 964 N N . LYS A 1 124 ? 4.608 6.914 8.414 1.00 98.50 124 LYS A N 1
ATOM 965 C CA . LYS A 1 124 ? 6.019 7.101 8.015 1.00 98.50 124 LYS A CA 1
ATOM 966 C C . LYS A 1 124 ? 6.183 7.327 6.510 1.00 98.50 124 LYS A C 1
ATOM 968 O O . LYS A 1 124 ? 7.100 8.031 6.097 1.00 98.50 124 LYS A O 1
ATOM 973 N N . TYR A 1 125 ? 5.281 6.765 5.705 1.00 98.62 125 TYR A N 1
ATOM 974 C CA . TYR A 1 125 ? 5.292 6.888 4.245 1.00 98.62 125 TYR A CA 1
ATOM 975 C C . TYR A 1 125 ? 4.389 8.011 3.721 1.00 98.62 125 TYR A C 1
ATOM 977 O O . TYR A 1 125 ? 4.433 8.329 2.536 1.00 98.62 125 TYR A O 1
ATOM 985 N N . ALA A 1 126 ? 3.573 8.630 4.579 1.00 98.38 126 ALA A N 1
ATOM 986 C CA . ALA A 1 126 ? 2.540 9.583 4.176 1.00 98.38 126 ALA A CA 1
ATOM 987 C C . ALA A 1 126 ? 3.072 10.976 3.793 1.00 98.38 126 ALA A C 1
ATOM 989 O O . ALA A 1 126 ? 2.342 11.736 3.165 1.00 98.38 126 ALA A O 1
ATOM 990 N N . ASN A 1 127 ? 4.313 11.318 4.159 1.00 98.19 127 ASN A N 1
ATOM 991 C CA . ASN A 1 127 ? 4.909 12.619 3.845 1.00 98.19 127 ASN A CA 1
ATOM 992 C C . ASN A 1 127 ? 5.444 12.662 2.393 1.00 98.19 127 ASN A C 1
ATOM 994 O O . ASN A 1 127 ? 6.467 12.009 2.141 1.00 98.19 127 ASN A O 1
ATOM 998 N N . PRO A 1 128 ? 4.818 13.442 1.480 1.00 97.31 128 PRO A N 1
ATOM 999 C CA . PRO A 1 128 ? 5.211 13.511 0.069 1.00 97.31 128 PRO A CA 1
ATOM 1000 C C . PRO A 1 128 ? 6.559 14.193 -0.183 1.00 97.31 128 PRO A C 1
ATOM 1002 O O . PRO A 1 128 ? 7.199 13.873 -1.177 1.00 97.31 128 PRO A O 1
ATOM 1005 N N . GLU A 1 129 ? 7.030 15.076 0.700 1.00 96.94 129 GLU A N 1
ATOM 1006 C CA . GLU A 1 129 ? 8.362 15.690 0.568 1.00 96.94 129 GLU A CA 1
ATOM 1007 C C . GLU A 1 129 ? 9.484 14.692 0.876 1.00 96.94 129 GLU A C 1
ATOM 1009 O O . GLU A 1 129 ? 10.577 14.791 0.324 1.00 96.94 129 GLU A O 1
ATOM 1014 N N . VAL A 1 130 ? 9.212 13.722 1.756 1.00 96.75 130 VAL A N 1
ATOM 1015 C CA . VAL A 1 130 ? 10.199 12.727 2.200 1.00 96.75 130 VAL A CA 1
ATOM 1016 C C . VAL A 1 130 ? 10.164 11.471 1.335 1.00 96.75 130 VAL A C 1
ATOM 1018 O O . VAL A 1 130 ? 11.211 10.945 0.968 1.00 96.75 130 VAL A O 1
ATOM 1021 N N . ASN A 1 131 ? 8.970 10.963 1.026 1.00 96.75 131 ASN A N 1
ATOM 1022 C CA . ASN A 1 131 ? 8.801 9.662 0.369 1.00 96.75 131 ASN A CA 1
ATOM 1023 C C . ASN A 1 131 ? 8.479 9.772 -1.127 1.00 96.75 131 ASN A C 1
ATOM 1025 O O . ASN A 1 131 ? 8.402 8.750 -1.814 1.00 96.75 131 ASN A O 1
ATOM 1029 N N . GLY A 1 132 ? 8.276 10.992 -1.624 1.00 96.06 132 GLY A N 1
ATOM 1030 C CA . GLY A 1 132 ? 7.779 11.249 -2.965 1.00 96.06 132 GLY A CA 1
ATOM 1031 C C . GLY A 1 132 ? 6.288 10.940 -3.118 1.00 96.06 132 GLY A C 1
ATOM 1032 O O . GLY A 1 132 ? 5.685 10.167 -2.362 1.00 96.06 132 GLY A O 1
ATOM 1033 N N . ILE A 1 133 ? 5.681 11.528 -4.146 1.00 96.31 133 ILE A N 1
ATOM 1034 C CA . ILE A 1 133 ? 4.232 11.480 -4.359 1.00 96.31 133 ILE A CA 1
ATOM 1035 C C . ILE A 1 133 ? 3.690 10.048 -4.476 1.00 96.31 133 ILE A C 1
ATOM 1037 O O . ILE A 1 133 ? 2.612 9.758 -3.963 1.00 96.31 133 ILE A O 1
ATOM 1041 N N . SER A 1 134 ? 4.439 9.127 -5.088 1.00 95.75 134 SER A N 1
ATOM 1042 C CA . SER A 1 134 ? 3.977 7.762 -5.365 1.00 95.75 134 SER A CA 1
ATOM 1043 C C . SER A 1 134 ? 3.775 6.932 -4.094 1.00 95.75 134 SER A C 1
ATOM 1045 O O . SER A 1 134 ? 2.725 6.308 -3.926 1.00 95.75 134 SER A O 1
ATOM 1047 N N . LEU A 1 135 ? 4.751 6.932 -3.176 1.00 97.88 135 LEU A N 1
ATOM 1048 C CA . LEU A 1 135 ? 4.632 6.202 -1.907 1.00 97.88 135 LEU A CA 1
ATOM 1049 C C . LEU A 1 135 ? 3.663 6.893 -0.954 1.00 97.88 135 LEU A C 1
ATOM 1051 O O . LEU A 1 135 ? 2.879 6.217 -0.287 1.00 97.88 135 LEU A O 1
ATOM 1055 N N . SER A 1 136 ? 3.665 8.226 -0.921 1.00 98.25 136 SER A N 1
ATOM 1056 C CA . SER A 1 136 ? 2.748 8.967 -0.060 1.00 98.25 136 SER A CA 1
ATOM 1057 C C . SER A 1 136 ? 1.301 8.822 -0.478 1.00 98.25 136 SER A C 1
ATOM 1059 O O . SER A 1 136 ? 0.462 8.604 0.387 1.00 98.25 136 SER A O 1
ATOM 1061 N N . MET A 1 137 ? 0.993 8.820 -1.774 1.00 98.06 137 MET A N 1
ATOM 1062 C CA . MET A 1 137 ? -0.362 8.520 -2.237 1.00 98.06 137 MET A CA 1
ATOM 1063 C C . MET A 1 137 ? -0.779 7.088 -1.905 1.00 98.06 137 MET A C 1
ATOM 1065 O O . MET A 1 137 ? -1.904 6.878 -1.452 1.00 98.06 137 MET A O 1
ATOM 1069 N N . LEU A 1 138 ? 0.105 6.101 -2.086 1.00 98.50 138 LEU A N 1
ATOM 1070 C CA . LEU A 1 138 ? -0.198 4.718 -1.711 1.00 98.50 138 LEU A CA 1
ATOM 1071 C C . LEU A 1 138 ? -0.495 4.606 -0.206 1.00 98.50 138 LEU A C 1
ATOM 1073 O O . LEU A 1 138 ? -1.483 3.987 0.185 1.00 98.50 138 LEU A O 1
ATOM 1077 N N . SER A 1 139 ? 0.317 5.256 0.629 1.00 98.81 139 SER A N 1
ATOM 1078 C CA . SER A 1 139 ? 0.149 5.228 2.081 1.00 98.81 139 SER A CA 1
ATOM 1079 C C . SER A 1 139 ? -1.077 6.005 2.565 1.00 98.81 139 SER A C 1
ATOM 1081 O O . SER A 1 139 ? -1.837 5.502 3.385 1.00 98.81 139 SER A O 1
ATOM 1083 N N . LEU A 1 140 ? -1.322 7.206 2.035 1.00 98.62 140 LEU A N 1
ATOM 1084 C CA . LEU A 1 140 ? -2.488 8.017 2.388 1.00 98.62 140 LEU A CA 1
ATOM 1085 C C . LEU A 1 140 ? -3.796 7.310 2.009 1.00 98.62 140 LEU A C 1
ATOM 1087 O O . LEU A 1 140 ? -4.735 7.328 2.796 1.00 98.62 140 LEU A O 1
ATOM 1091 N N . ASN A 1 141 ? -3.849 6.621 0.863 1.00 98.50 141 ASN A N 1
ATOM 1092 C CA . ASN A 1 141 ? -5.012 5.800 0.510 1.00 98.50 141 ASN A CA 1
ATOM 1093 C C . ASN A 1 141 ? -5.216 4.659 1.516 1.00 98.50 141 ASN A C 1
ATOM 1095 O O . ASN A 1 141 ? -6.338 4.414 1.954 1.00 98.50 141 ASN A O 1
ATOM 1099 N N . ALA A 1 142 ? -4.139 3.979 1.922 1.00 98.75 142 ALA A N 1
ATOM 1100 C CA . ALA A 1 142 ? -4.223 2.950 2.952 1.00 98.75 142 ALA A CA 1
ATOM 1101 C C . ALA A 1 142 ? -4.717 3.525 4.293 1.00 98.75 142 ALA A C 1
ATOM 1103 O O . ALA A 1 142 ? -5.582 2.917 4.916 1.00 98.75 142 ALA A O 1
ATOM 1104 N N . ILE A 1 143 ? -4.230 4.701 4.710 1.00 98.69 143 ILE A N 1
ATOM 1105 C CA . ILE A 1 143 ? -4.692 5.413 5.916 1.00 98.69 143 ILE A CA 1
ATOM 1106 C C . ILE A 1 143 ? -6.186 5.728 5.829 1.00 98.69 143 ILE A C 1
ATOM 1108 O O . ILE A 1 143 ? -6.904 5.480 6.793 1.00 98.69 143 ILE A O 1
ATOM 1112 N N . ASP A 1 144 ? -6.660 6.225 4.686 1.00 98.38 144 ASP A N 1
ATOM 1113 C CA . ASP A 1 144 ? -8.079 6.522 4.462 1.00 98.38 144 ASP A CA 1
ATOM 1114 C C . ASP A 1 144 ? -8.953 5.274 4.678 1.00 98.38 144 ASP A C 1
ATOM 1116 O O . ASP A 1 144 ? -9.983 5.327 5.340 1.00 98.38 144 ASP A O 1
ATOM 1120 N N . TYR A 1 145 ? -8.487 4.104 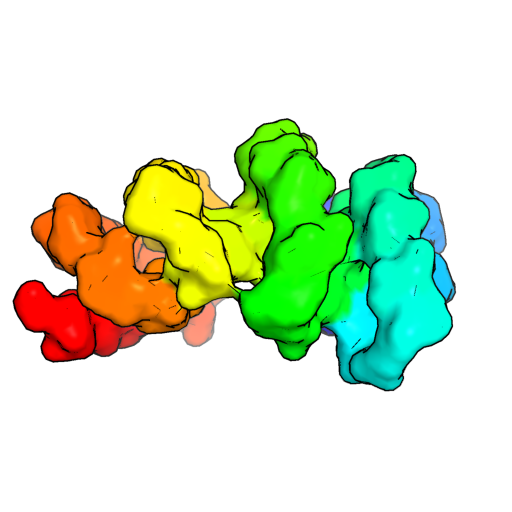4.230 1.00 97.94 145 TYR A N 1
ATOM 1121 C CA . TYR A 1 145 ? -9.185 2.834 4.444 1.00 97.94 145 TYR A CA 1
ATOM 1122 C C . TYR A 1 145 ? -9.149 2.289 5.881 1.00 97.94 145 TYR A C 1
ATOM 1124 O O . TYR A 1 145 ? -9.809 1.280 6.159 1.00 97.94 145 TYR A O 1
ATOM 1132 N N . LEU A 1 146 ? -8.353 2.866 6.784 1.00 97.56 146 LEU A N 1
ATOM 1133 C CA . LEU A 1 146 ? -8.310 2.439 8.185 1.00 97.56 146 LEU A CA 1
ATOM 1134 C C . LEU A 1 146 ? -9.461 3.036 9.014 1.00 97.56 146 LEU A C 1
ATOM 1136 O O . LEU A 1 146 ? -9.716 2.527 10.114 1.00 97.56 146 LEU A O 1
ATOM 1140 N N . ASP A 1 147 ? -10.171 4.039 8.486 1.00 94.88 147 ASP A N 1
ATOM 1141 C CA . ASP A 1 147 ? -11.200 4.812 9.189 1.00 94.88 147 ASP A CA 1
ATOM 1142 C C . ASP A 1 147 ? -10.672 5.306 10.559 1.00 94.88 147 ASP A C 1
ATOM 1144 O O . ASP A 1 147 ? -9.492 5.630 10.717 1.00 94.88 147 ASP A O 1
ATOM 1148 N N . GLU A 1 148 ? -11.508 5.277 11.603 1.00 96.06 148 GLU A N 1
ATOM 1149 C CA . GLU A 1 148 ? -11.178 5.698 12.976 1.00 96.06 148 GLU A CA 1
ATOM 1150 C C . GLU A 1 148 ? -9.948 4.999 13.584 1.00 96.06 148 GLU A C 1
ATOM 1152 O O . GLU A 1 148 ? -9.401 5.443 14.593 1.00 96.06 148 GLU A O 1
ATOM 1157 N N . LYS A 1 149 ? -9.463 3.900 12.990 1.00 97.00 149 LYS A N 1
ATOM 1158 C CA . LYS A 1 149 ? -8.245 3.223 13.466 1.00 97.00 149 LYS A CA 1
ATOM 1159 C C . LYS A 1 149 ? -6.973 4.035 13.204 1.00 97.00 149 LYS A C 1
ATOM 1161 O O . LYS A 1 149 ? -5.939 3.703 13.778 1.00 97.00 149 LYS A O 1
ATOM 1166 N N . ALA A 1 150 ? -7.043 5.063 12.358 1.00 96.81 150 ALA A N 1
ATOM 1167 C CA . ALA A 1 150 ? -5.966 6.024 12.135 1.00 96.81 150 ALA A CA 1
ATOM 1168 C C . ALA A 1 150 ? -6.165 7.350 12.899 1.00 96.81 150 ALA A C 1
ATOM 1170 O O . ALA A 1 150 ? -5.326 8.243 12.784 1.00 96.81 150 ALA A O 1
ATOM 1171 N N . ALA A 1 151 ? -7.233 7.492 13.699 1.00 96.75 151 ALA A N 1
ATOM 1172 C CA . ALA A 1 151 ? -7.595 8.757 14.345 1.00 96.75 151 ALA A CA 1
ATOM 1173 C C . ALA A 1 151 ? -6.500 9.316 15.271 1.00 96.75 151 ALA A C 1
ATOM 1175 O O . ALA A 1 151 ? -6.338 10.531 15.369 1.00 96.75 151 ALA A O 1
ATOM 1176 N N . HIS A 1 152 ? -5.681 8.459 15.894 1.00 96.94 152 HIS A N 1
ATOM 1177 C CA . HIS A 1 152 ? -4.566 8.905 16.741 1.00 96.94 152 HIS A CA 1
ATOM 1178 C C . HIS A 1 152 ? -3.444 9.621 15.974 1.00 96.94 152 HIS A C 1
ATOM 1180 O O . HIS A 1 152 ? -2.620 10.272 16.606 1.00 96.94 152 HIS A O 1
ATOM 1186 N N . HIS A 1 153 ? -3.428 9.545 14.639 1.00 98.19 153 HIS A N 1
ATOM 1187 C CA . HIS A 1 153 ? -2.514 10.300 13.771 1.00 98.19 153 HIS A CA 1
ATOM 1188 C C . HIS A 1 153 ? -3.166 11.529 13.126 1.00 98.19 153 HIS A C 1
ATOM 1190 O O . HIS A 1 153 ? -2.517 12.195 12.324 1.00 98.19 153 HIS A O 1
ATOM 1196 N N . LYS A 1 154 ? -4.422 11.870 13.454 1.00 97.50 154 LYS A N 1
ATOM 1197 C CA . LYS A 1 154 ? -5.159 12.988 12.828 1.00 97.50 154 LYS A CA 1
ATOM 1198 C C . LYS A 1 154 ? -4.395 14.313 12.891 1.00 97.50 154 LYS A C 1
ATOM 1200 O O . LYS A 1 154 ? -4.329 15.023 11.889 1.00 97.50 154 LYS A O 1
ATOM 1205 N N . GLU A 1 155 ? -3.776 14.621 14.031 1.00 97.62 155 GLU A N 1
ATOM 1206 C CA . GLU A 1 155 ? -2.956 15.830 14.181 1.00 97.62 155 GLU A CA 1
ATOM 1207 C C . GLU A 1 155 ? -1.740 15.797 13.245 1.00 97.62 155 GLU A C 1
ATOM 1209 O O . GLU A 1 155 ? -1.545 16.721 12.456 1.00 97.62 155 GLU A O 1
ATOM 1214 N N . THR A 1 156 ? -0.983 14.696 13.243 1.00 98.12 156 THR A N 1
ATOM 1215 C CA . THR A 1 156 ? 0.176 14.507 12.358 1.00 98.12 156 THR A CA 1
ATOM 1216 C C . THR A 1 156 ? -0.212 14.605 10.884 1.00 98.12 156 THR A C 1
ATOM 1218 O O . THR A 1 156 ? 0.460 15.294 10.123 1.00 98.12 156 THR A O 1
ATOM 1221 N N . ILE A 1 157 ? -1.324 13.983 10.480 1.00 98.12 157 ILE A N 1
ATOM 1222 C CA . ILE A 1 157 ? -1.845 14.043 9.107 1.00 98.12 157 ILE A CA 1
ATOM 1223 C C . ILE A 1 157 ? -2.170 15.489 8.715 1.00 98.12 157 ILE A C 1
ATOM 1225 O O . ILE A 1 157 ? -1.880 15.893 7.591 1.00 98.12 157 ILE A O 1
ATOM 1229 N N . SER A 1 158 ? -2.715 16.294 9.634 1.00 97.19 158 SER A N 1
ATOM 1230 C CA . SER A 1 158 ? -3.051 17.698 9.360 1.00 97.19 158 SER A CA 1
ATOM 1231 C C . SER A 1 158 ? -1.847 18.610 9.136 1.00 97.19 158 SER A C 1
ATOM 1233 O O . SER A 1 158 ? -1.980 19.647 8.485 1.00 97.19 158 SER A O 1
ATOM 1235 N N . GLN A 1 159 ? -0.678 18.196 9.622 1.00 98.00 159 GLN A N 1
ATOM 1236 C CA . GLN A 1 159 ? 0.587 18.911 9.479 1.00 98.00 159 GLN A CA 1
ATOM 1237 C C . GLN A 1 159 ? 1.424 18.420 8.288 1.00 98.00 159 GLN A C 1
ATOM 1239 O O . GLN A 1 159 ? 2.467 19.007 8.001 1.00 98.00 159 GLN A O 1
ATOM 1244 N N . LEU A 1 160 ? 0.998 17.361 7.584 1.00 98.25 160 LEU A N 1
ATOM 1245 C CA . LEU A 1 160 ? 1.736 16.851 6.430 1.00 98.25 160 LEU A CA 1
ATOM 1246 C C . LEU A 1 160 ? 1.798 17.895 5.303 1.00 98.25 160 LEU A C 1
ATOM 1248 O O . LEU A 1 160 ? 0.802 18.578 5.026 1.00 98.25 160 LEU A O 1
ATOM 1252 N N . PRO A 1 161 ? 2.938 17.989 4.596 1.00 97.38 161 PRO A N 1
ATOM 1253 C CA . PRO A 1 161 ? 3.026 18.827 3.416 1.00 97.38 161 PRO A CA 1
ATOM 1254 C C . PRO A 1 161 ? 2.036 18.339 2.357 1.00 97.38 161 PRO A C 1
ATOM 1256 O O . PRO A 1 161 ? 1.813 17.144 2.161 1.00 97.38 161 PRO A O 1
ATOM 1259 N N . LYS A 1 162 ? 1.403 19.294 1.675 1.00 96.06 162 LYS A N 1
ATOM 1260 C CA . LYS A 1 162 ? 0.333 19.023 0.701 1.00 96.06 162 LYS A CA 1
ATOM 1261 C C . LYS A 1 162 ? 0.854 18.741 -0.706 1.00 96.06 162 LYS A C 1
ATOM 1263 O O . LYS A 1 162 ? 0.061 18.375 -1.575 1.00 96.06 162 LYS A O 1
ATOM 1268 N N . LEU A 1 163 ? 2.149 18.958 -0.937 1.00 95.44 163 LEU A N 1
ATOM 1269 C CA . LEU A 1 163 ? 2.776 18.811 -2.240 1.00 95.44 163 LEU A CA 1
ATOM 1270 C C . LEU A 1 163 ? 4.122 18.089 -2.160 1.00 95.44 163 LEU A C 1
ATOM 1272 O O . LEU A 1 163 ? 4.832 18.223 -1.172 1.00 95.44 163 LEU A O 1
ATOM 1276 N N . ASP A 1 164 ? 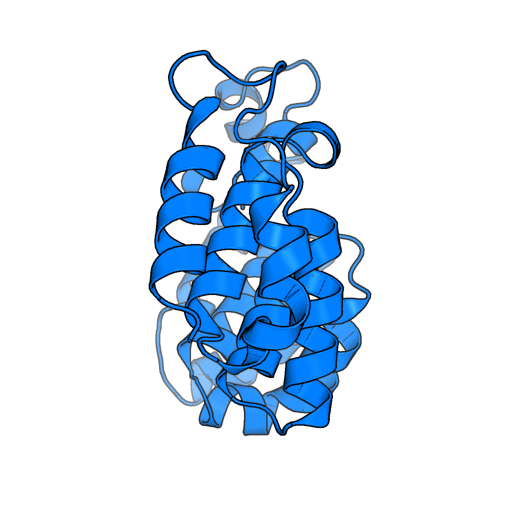4.466 17.365 -3.222 1.00 95.94 164 ASP A N 1
ATOM 1277 C CA . ASP A 1 164 ? 5.830 16.893 -3.486 1.00 95.94 164 ASP A CA 1
ATOM 1278 C C . ASP A 1 164 ? 6.532 17.902 -4.418 1.00 95.94 164 ASP A C 1
ATOM 1280 O O . ASP A 1 164 ? 6.118 18.046 -5.572 1.00 95.94 164 ASP A O 1
ATOM 1284 N N . PRO A 1 165 ? 7.573 18.627 -3.974 1.00 93.00 165 PRO A N 1
ATOM 1285 C CA . PRO A 1 165 ? 8.225 19.645 -4.796 1.00 93.00 165 PRO A CA 1
ATOM 1286 C C . PRO A 1 165 ? 8.972 19.065 -6.005 1.00 93.00 165 PRO A C 1
ATOM 1288 O O . PRO A 1 165 ? 9.235 19.806 -6.952 1.00 93.00 165 PRO A O 1
ATOM 1291 N N . ASN A 1 166 ? 9.290 17.767 -5.989 1.00 91.44 166 ASN A N 1
ATOM 1292 C CA . ASN A 1 166 ? 10.074 17.093 -7.022 1.00 91.44 166 ASN A CA 1
ATOM 1293 C C . ASN A 1 166 ? 9.207 16.327 -8.036 1.00 91.44 166 ASN A C 1
ATOM 1295 O O . ASN A 1 166 ? 9.727 15.840 -9.040 1.00 91.44 166 ASN A O 1
ATOM 1299 N N . ALA A 1 167 ? 7.900 16.209 -7.790 1.00 90.38 167 ALA A N 1
ATOM 1300 C CA . ALA A 1 167 ? 6.972 15.532 -8.689 1.00 90.38 167 ALA A CA 1
ATOM 1301 C C . ALA A 1 167 ? 6.542 16.410 -9.876 1.00 90.38 167 ALA A C 1
ATOM 1303 O O . ALA A 1 167 ? 6.628 17.642 -9.851 1.00 90.38 167 ALA A O 1
ATOM 1304 N N . ASP A 1 168 ? 6.000 15.758 -10.909 1.00 90.19 168 ASP A N 1
ATOM 1305 C CA . ASP A 1 168 ? 5.386 16.435 -12.052 1.00 90.19 168 ASP A CA 1
ATOM 1306 C C . ASP A 1 168 ? 4.302 17.433 -11.579 1.00 90.19 168 ASP A C 1
ATOM 1308 O O . ASP A 1 168 ? 3.485 17.095 -10.710 1.00 90.19 168 ASP A O 1
ATOM 1312 N N . PRO A 1 169 ? 4.232 18.655 -12.146 1.00 92.06 169 PRO A N 1
ATOM 1313 C CA . PRO A 1 169 ? 3.239 19.658 -11.763 1.00 92.06 169 PRO A CA 1
ATOM 1314 C C . PRO A 1 169 ? 1.781 19.176 -11.766 1.00 92.06 169 PRO A C 1
ATOM 1316 O O . PRO A 1 169 ? 0.964 19.743 -11.039 1.00 92.06 169 PRO A O 1
ATOM 1319 N N . ARG A 1 170 ? 1.450 18.149 -12.559 1.00 90.12 170 ARG A N 1
ATOM 1320 C CA . ARG A 1 170 ? 0.108 17.561 -12.666 1.00 90.12 170 ARG A CA 1
ATOM 1321 C C . ARG A 1 170 ? -0.245 16.629 -11.512 1.00 90.12 170 ARG A C 1
ATOM 1323 O O . ARG A 1 170 ? -1.432 16.454 -11.253 1.00 90.12 170 ARG A O 1
ATOM 1330 N N . THR A 1 171 ? 0.743 16.017 -10.861 1.00 90.38 171 THR A N 1
ATOM 1331 C CA . THR A 1 171 ? 0.534 15.010 -9.804 1.00 90.38 171 THR A CA 1
ATOM 1332 C C . THR A 1 171 ? 0.989 15.493 -8.432 1.00 90.38 171 THR A C 1
ATOM 1334 O O . THR A 1 171 ? 0.485 15.014 -7.415 1.00 90.38 171 THR A O 1
ATOM 1337 N N . ARG A 1 172 ? 1.882 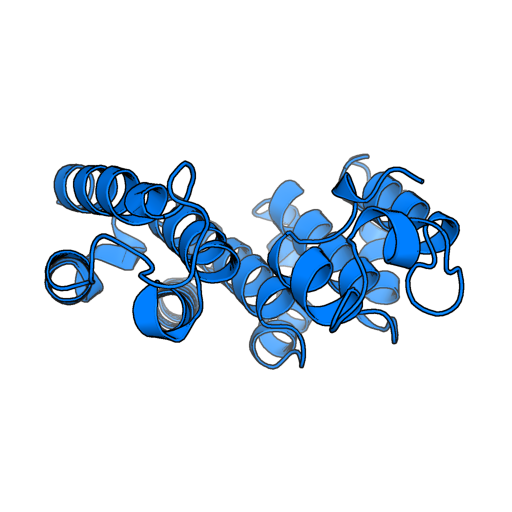16.490 -8.376 1.00 91.50 172 ARG A N 1
ATOM 1338 C CA . ARG A 1 172 ? 2.517 16.959 -7.137 1.00 91.50 172 ARG A CA 1
ATOM 1339 C C . ARG A 1 172 ? 1.567 17.367 -6.019 1.00 91.50 172 ARG A C 1
ATOM 1341 O O . ARG A 1 172 ? 1.979 17.330 -4.872 1.00 91.50 172 ARG A O 1
ATOM 1348 N N . ASN A 1 173 ? 0.330 17.770 -6.313 1.00 92.81 173 ASN A N 1
ATOM 1349 C CA . ASN A 1 173 ? -0.648 18.230 -5.319 1.00 92.81 173 ASN A CA 1
ATOM 1350 C C . ASN A 1 173 ? -1.679 17.162 -4.904 1.00 92.81 173 ASN A C 1
ATOM 1352 O O . ASN A 1 173 ? -2.588 17.471 -4.131 1.00 92.81 173 ASN A O 1
ATOM 1356 N N . TYR A 1 174 ? -1.576 15.922 -5.399 1.00 93.81 174 TYR A N 1
ATOM 1357 C CA . TYR A 1 174 ? -2.575 14.882 -5.122 1.00 93.81 174 TYR A CA 1
ATOM 1358 C C . TYR A 1 174 ? -2.682 14.549 -3.630 1.00 93.81 174 TYR A C 1
ATOM 1360 O O . TYR A 1 174 ? -3.793 14.367 -3.125 1.00 93.81 174 TYR A O 1
ATOM 1368 N N . ALA A 1 175 ? -1.554 14.561 -2.912 1.00 95.62 175 ALA A N 1
ATOM 1369 C CA . ALA A 1 175 ? -1.521 14.315 -1.474 1.00 95.62 175 ALA A CA 1
ATOM 1370 C C . ALA A 1 175 ? -2.390 15.321 -0.704 1.00 95.62 175 ALA A C 1
ATOM 1372 O O . ALA A 1 175 ? -3.160 14.922 0.165 1.00 95.62 175 ALA A O 1
ATOM 1373 N N . GLY A 1 176 ? -2.342 16.610 -1.057 1.00 96.25 176 GLY A N 1
ATOM 1374 C CA . GLY A 1 176 ? -3.101 17.660 -0.375 1.00 96.25 176 GLY A CA 1
ATOM 1375 C C . GLY A 1 176 ? -4.616 17.450 -0.388 1.00 96.25 176 GLY A C 1
ATOM 1376 O O . GLY A 1 176 ? -5.271 17.661 0.634 1.00 96.25 176 GLY A O 1
ATOM 1377 N N . ASN A 1 177 ? -5.168 16.993 -1.517 1.00 94.06 177 ASN A N 1
ATOM 1378 C CA . ASN A 1 177 ? -6.597 16.692 -1.632 1.00 94.06 177 ASN A CA 1
ATOM 1379 C C . ASN A 1 177 ? -6.992 15.516 -0.730 1.00 94.06 177 ASN A C 1
ATOM 1381 O O . ASN A 1 177 ? -8.002 15.580 -0.026 1.00 94.06 177 ASN A O 1
ATOM 1385 N N . LEU A 1 178 ? -6.176 14.460 -0.725 1.00 97.00 178 LEU A N 1
ATOM 1386 C CA . LEU A 1 178 ? -6.438 13.258 0.059 1.00 97.00 178 LEU A CA 1
ATOM 1387 C C . LEU A 1 178 ? -6.262 13.503 1.565 1.00 97.00 178 LEU A C 1
ATOM 1389 O O . LEU A 1 178 ? -7.112 13.091 2.346 1.00 97.00 178 LEU A O 1
ATOM 1393 N N . ILE A 1 179 ? -5.239 14.260 1.972 1.00 97.88 179 ILE A N 1
ATOM 1394 C CA . ILE A 1 179 ? -5.051 14.716 3.359 1.00 97.88 179 ILE A CA 1
ATOM 1395 C C . ILE A 1 179 ? -6.295 15.473 3.844 1.00 97.88 179 ILE A C 1
ATOM 1397 O O . ILE A 1 179 ? -6.829 15.172 4.911 1.00 97.88 179 ILE A O 1
ATOM 1401 N N . GLY A 1 180 ? -6.798 16.422 3.044 1.00 96.44 180 GLY A N 1
ATOM 1402 C CA . GLY A 1 180 ? -8.001 17.187 3.381 1.00 96.44 180 GLY A CA 1
ATOM 1403 C C . GLY A 1 180 ? -9.244 16.310 3.560 1.00 96.44 180 GLY A C 1
ATOM 1404 O O . GLY A 1 180 ? -10.019 16.535 4.490 1.00 96.44 180 GLY A O 1
ATOM 1405 N N . LYS A 1 181 ? -9.412 15.290 2.708 1.00 96.44 181 LYS A N 1
ATOM 1406 C CA . LYS A 1 181 ? -10.481 14.290 2.845 1.00 96.44 181 LYS A CA 1
ATOM 1407 C C . LYS A 1 181 ? -10.334 13.491 4.145 1.00 96.44 181 LYS A C 1
ATOM 1409 O O . LYS A 1 181 ? -11.270 13.472 4.936 1.00 96.44 181 LYS A O 1
ATOM 1414 N N . ILE A 1 182 ? -9.166 12.894 4.392 1.00 97.44 182 ILE A N 1
ATOM 1415 C CA . ILE A 1 182 ? -8.915 12.039 5.565 1.00 97.44 182 ILE A CA 1
ATOM 1416 C C . ILE A 1 182 ? -9.218 12.790 6.867 1.00 97.44 182 ILE A C 1
ATOM 1418 O O . ILE A 1 182 ? -9.907 12.271 7.739 1.00 97.44 182 ILE A O 1
ATOM 1422 N N . ILE A 1 183 ? -8.764 14.041 6.997 1.00 96.56 183 ILE A N 1
ATOM 1423 C CA . ILE A 1 183 ? -8.989 14.851 8.209 1.00 96.56 183 ILE A CA 1
ATOM 1424 C C . ILE A 1 183 ? -10.477 15.115 8.455 1.00 96.56 183 ILE A C 1
ATOM 1426 O O . ILE A 1 183 ? -10.900 15.193 9.608 1.00 96.56 183 ILE A O 1
ATOM 1430 N N . LYS A 1 184 ? -11.258 15.283 7.382 1.00 95.56 184 LYS A N 1
ATOM 1431 C CA . LYS A 1 184 ? -12.704 15.505 7.463 1.00 95.56 184 LYS A CA 1
ATOM 1432 C C . LYS A 1 184 ? -13.453 14.238 7.886 1.00 95.56 184 LYS A C 1
ATOM 1434 O O . LYS A 1 184 ? -14.467 14.351 8.572 1.00 95.56 184 LYS A O 1
ATOM 1439 N N . ASP A 1 185 ? -12.966 13.075 7.466 1.00 94.75 185 ASP A N 1
ATOM 1440 C CA . ASP A 1 185 ? -13.624 11.789 7.697 1.00 94.75 185 ASP A CA 1
ATOM 1441 C C . ASP A 1 185 ? -13.275 11.180 9.066 1.00 94.75 185 ASP A C 1
ATOM 1443 O O . ASP A 1 185 ? -14.147 10.581 9.695 1.00 94.75 185 ASP A O 1
ATOM 1447 N N . LEU A 1 186 ? -12.044 11.374 9.561 1.00 92.06 186 LEU A N 1
ATOM 1448 C CA . LEU A 1 186 ? -11.645 10.985 10.920 1.00 92.06 186 LEU A CA 1
ATOM 1449 C C . LEU A 1 186 ? -12.406 11.830 11.949 1.00 92.06 186 LEU A C 1
ATOM 1451 O O . LEU A 1 186 ? -12.312 13.062 11.902 1.00 92.06 186 LEU A O 1
ATOM 1455 N N . ARG 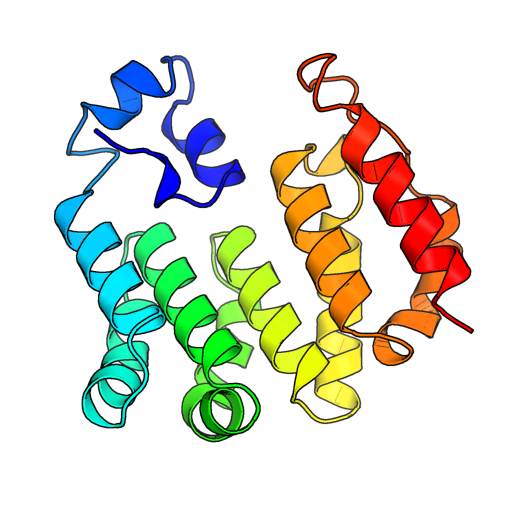A 1 187 ? -13.123 11.213 12.894 1.00 75.25 187 ARG A N 1
ATOM 1456 C CA . ARG A 1 187 ? -13.887 11.947 13.917 1.00 75.25 187 ARG A CA 1
ATOM 1457 C C . ARG A 1 187 ? -13.040 12.200 15.156 1.00 75.25 187 ARG A C 1
ATOM 1459 O O . ARG A 1 187 ? -12.623 11.240 15.828 1.00 75.25 187 ARG A O 1
#